Protein AF-A0A5C8AC37-F1 (afdb_monomer)

Sequence (266 aa):
GSRNMQQDGVPQKSSFGNKFSNFWFKIETGITLPDTQTGFRIYPLKPISKMHLFTKKFELEIEVIVRLAWRRVKFVPVSIQVKYDPNERVSHFRPGRDFFRISVLNSVLVFFALIYYYPKKFFSFQTLAHIKQEAVKPNETNLKKALSIGFGFFMGIFPIWGFQLLIGIPLAMLFRLNKVLFITAANISIPPMIPLIIYSSLLTGQLFVSGEVHYSSVLDFSSKEVQSNIYQYFVGAILLSVFAFFAGFIVTYGLLSIFRKNPVKE

Secondary structure (DSSP, 8-state):
-EE-TTSTT--HHHHHHHHHHHHHHHHHHS---S-SS-------HHHHHT------SHHHHHHHHHHHHHTTPPP---EE-----SSS------TTHHHHHHHHHHHHHHHHIIIIIHHHHHTSHHHHHHHHHHHH-TTS-HHHHHHHHHHHHHHHHSS-TTTHHHHHHHHHHHTT--HHHHHHHHTT--TTTHHHHHHHHHHHHHTTS-S---GGGGTS--TTHHHHHHHHHHHHHHHHHHHHHHHHHHHHHHHHHHH-SSPPP-

Foldseek 3Di:
DAEDCVDPPRDPVNSVVQVVLQVLLCLLQVDGDRGLQDPPDDDDPVQVVVDDDDDDPSLSSSRVVSSCSLVVNDDDDDYDYDDDDPVPDDDPDDPPPVVVVNVVSSVVSNVCSVPPSVVCVCPDPVVVVVLVCLLQPQAAALQLLLLLLLLLLLLLLQPPPPCSCVVSQVVCVVVVGDNSNSPVNVVCCDPVCVVVSQVQLLVQLCVPQPDDPPVVCVVPPDPPVVVSSVVSSNSSSNVVSNVSSVVSSVVSSVCCVPPHPNHDDD

Structure (mmCIF, N/CA/C/O backbone):
data_AF-A0A5C8AC37-F1
#
_entry.id   AF-A0A5C8AC37-F1
#
loop_
_atom_site.group_PDB
_atom_site.id
_atom_site.type_symbol
_atom_site.label_atom_id
_atom_site.label_alt_id
_atom_site.label_comp_id
_atom_site.label_asym_id
_atom_site.label_entity_id
_atom_site.label_seq_id
_atom_site.pdbx_PDB_ins_code
_atom_site.Cartn_x
_atom_site.Cartn_y
_atom_site.Cartn_z
_atom_site.occupancy
_atom_site.B_iso_or_equiv
_atom_site.auth_seq_id
_atom_site.auth_comp_id
_atom_site.auth_asym_id
_atom_site.auth_atom_id
_atom_site.pdbx_PDB_model_num
ATOM 1 N N . GLY A 1 1 ? -22.784 2.802 19.014 1.00 85.62 1 GLY A N 1
ATOM 2 C CA . GLY A 1 1 ? -23.012 4.166 19.507 1.00 85.62 1 GLY A CA 1
ATOM 3 C C . GLY A 1 1 ? -21.858 5.038 19.077 1.00 85.62 1 GLY A C 1
ATOM 4 O O . GLY A 1 1 ? -20.789 4.505 18.835 1.00 85.62 1 GLY A O 1
ATOM 5 N N . SER A 1 2 ? -22.065 6.338 18.949 1.00 88.25 2 SER A N 1
ATOM 6 C CA . SER A 1 2 ? -21.032 7.335 18.687 1.00 88.25 2 SER A CA 1
ATOM 7 C C . SER A 1 2 ? -21.352 8.551 19.532 1.00 88.25 2 SER A C 1
ATOM 9 O O . SER A 1 2 ? -22.408 9.157 19.350 1.00 88.25 2 SER A O 1
ATOM 11 N N . ARG A 1 3 ? -20.488 8.873 20.490 1.00 87.00 3 ARG A N 1
ATOM 12 C CA . ARG A 1 3 ? -20.718 9.990 21.407 1.00 87.00 3 ARG A CA 1
ATOM 13 C C . ARG A 1 3 ? -20.275 11.291 20.757 1.00 87.00 3 ARG A C 1
ATOM 15 O O . ARG A 1 3 ? -19.294 11.310 20.013 1.00 87.00 3 ARG A O 1
ATOM 22 N N . ASN A 1 4 ? -20.963 12.384 21.073 1.00 82.44 4 ASN A N 1
ATOM 23 C CA . ASN A 1 4 ? -20.496 13.705 20.679 1.00 82.44 4 ASN A CA 1
ATOM 24 C C . ASN A 1 4 ? -19.397 14.189 21.640 1.00 82.44 4 ASN A C 1
ATOM 26 O O . ASN A 1 4 ? -19.678 14.683 22.726 1.00 82.44 4 ASN A O 1
ATOM 30 N N . MET A 1 5 ? -18.137 14.047 21.228 1.00 75.00 5 MET A N 1
ATOM 31 C CA . MET A 1 5 ? -16.966 14.464 22.016 1.00 75.00 5 MET A CA 1
ATOM 32 C C . MET A 1 5 ? -16.684 15.973 21.976 1.00 75.00 5 MET A C 1
ATOM 34 O O . MET A 1 5 ? -15.737 16.420 22.618 1.00 75.00 5 MET A O 1
ATOM 38 N N . GLN A 1 6 ? -17.455 16.740 21.198 1.00 69.44 6 GLN A N 1
ATOM 39 C CA . GLN A 1 6 ? -17.313 18.194 21.048 1.00 69.44 6 GLN A CA 1
ATOM 40 C C . GLN A 1 6 ? -18.272 18.980 21.956 1.00 69.44 6 GLN A C 1
ATOM 42 O O . GLN A 1 6 ? -18.285 20.202 21.911 1.00 69.44 6 GLN A O 1
ATOM 47 N N . GLN A 1 7 ? -19.087 18.288 22.756 1.00 68.12 7 GLN A N 1
ATOM 48 C CA . GLN A 1 7 ? -20.026 18.902 23.689 1.00 68.12 7 GLN A CA 1
ATOM 49 C C . GLN A 1 7 ? -19.308 19.528 24.899 1.00 68.12 7 GLN A C 1
ATOM 51 O O . GLN A 1 7 ? -18.343 18.960 25.424 1.00 68.12 7 GLN A O 1
ATOM 56 N N . ASP A 1 8 ? -19.836 20.654 25.385 1.00 58.53 8 ASP A N 1
ATOM 57 C CA . ASP A 1 8 ? -19.393 21.292 26.626 1.00 58.53 8 ASP A CA 1
ATOM 58 C C . ASP A 1 8 ? -19.535 20.344 27.828 1.00 58.53 8 ASP A C 1
ATOM 60 O O . ASP A 1 8 ? -20.567 19.704 28.033 1.00 58.53 8 ASP A O 1
ATOM 64 N N . GLY A 1 9 ? -18.466 20.227 28.620 1.00 62.81 9 GLY A N 1
ATOM 65 C CA . GLY A 1 9 ? -18.393 19.333 29.784 1.00 62.81 9 GLY A CA 1
ATOM 66 C C . GLY A 1 9 ? -17.639 18.015 29.555 1.00 62.81 9 GLY A C 1
ATOM 67 O O . GLY A 1 9 ? -17.401 17.281 30.516 1.00 62.81 9 GLY A O 1
ATOM 68 N N . VAL A 1 10 ? -17.191 17.708 28.327 1.00 64.00 10 VAL A N 1
ATOM 69 C CA . VAL A 1 10 ? -16.324 16.540 28.081 1.00 64.00 10 VAL A CA 1
ATOM 70 C C . VAL A 1 10 ? -14.908 16.799 28.631 1.00 64.00 10 VAL A C 1
ATOM 72 O O . VAL A 1 10 ? -14.238 17.743 28.211 1.00 64.00 10 VAL A O 1
ATOM 75 N N . PRO A 1 11 ? -14.369 15.935 29.514 1.00 69.19 11 PRO A N 1
ATOM 76 C CA . PRO A 1 11 ? -13.005 16.086 30.013 1.00 69.19 11 PRO A CA 1
ATOM 77 C C . PRO A 1 11 ? -11.973 15.964 28.884 1.00 69.19 11 PRO A C 1
ATOM 79 O O . PRO A 1 11 ? -11.977 14.976 28.142 1.00 69.19 11 PRO A O 1
ATOM 82 N N . GLN A 1 12 ? -11.006 16.887 28.820 1.00 69.81 12 GLN A N 1
ATOM 83 C CA . GLN A 1 12 ? -9.965 16.902 27.777 1.00 69.81 12 GLN A CA 1
ATOM 84 C C . GLN A 1 12 ? -9.198 15.571 27.661 1.00 69.81 12 GLN A C 1
ATOM 86 O O . GLN A 1 12 ? -8.961 15.083 26.556 1.00 69.81 12 GLN A O 1
ATOM 91 N N . LYS A 1 13 ? -8.892 14.914 28.792 1.00 68.94 13 LYS A N 1
ATOM 92 C CA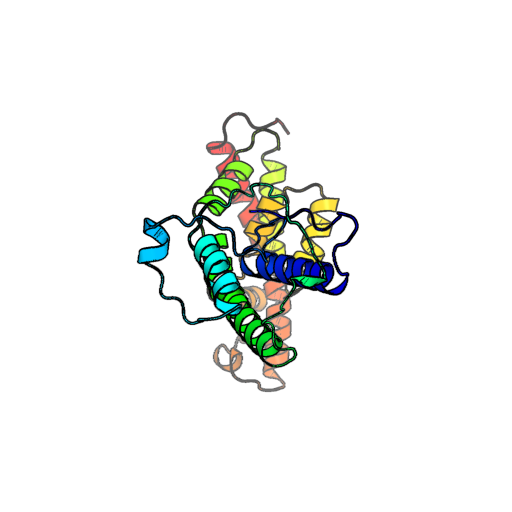 . LYS A 1 13 ? -8.248 13.584 28.815 1.00 68.94 13 LYS A CA 1
ATOM 93 C C . LYS A 1 13 ? -9.088 12.501 28.121 1.00 68.94 13 LYS A C 1
ATOM 95 O O . LYS A 1 13 ? -8.532 11.610 27.485 1.00 68.94 13 LYS A O 1
ATOM 100 N N . SER A 1 14 ? -10.418 12.583 28.214 1.00 71.94 14 SER A N 1
ATOM 101 C CA . SER A 1 14 ? -11.334 11.647 27.549 1.00 71.94 14 SER A CA 1
ATOM 102 C C . SER A 1 14 ? -11.371 11.883 26.040 1.00 71.94 14 SER A C 1
ATOM 104 O O . SER A 1 14 ? -11.345 10.925 25.273 1.00 71.94 14 SER A O 1
ATOM 106 N N . SER A 1 15 ? -11.384 13.150 25.615 1.00 78.25 15 SER A N 1
ATOM 107 C CA . SER A 1 15 ? -11.320 13.517 24.194 1.00 78.25 15 SER A CA 1
ATOM 108 C C . SER A 1 15 ? -9.998 13.068 23.558 1.00 78.25 15 SER A C 1
ATOM 110 O O . SER A 1 15 ? -9.990 12.488 22.473 1.00 78.25 15 SER A O 1
ATOM 112 N N . PHE A 1 16 ? -8.874 13.238 24.266 1.00 81.75 16 PHE A N 1
ATOM 113 C CA . PHE A 1 16 ? -7.573 12.744 23.812 1.00 81.75 16 PHE A CA 1
ATOM 114 C C . PHE A 1 16 ? -7.540 11.215 23.680 1.00 81.75 16 PHE A C 1
ATOM 116 O O . PHE A 1 16 ? -7.162 10.701 22.628 1.00 81.75 16 PHE A O 1
ATOM 123 N N . GLY A 1 17 ? -7.983 10.482 24.709 1.00 82.56 17 GLY A N 1
ATOM 124 C CA . GLY A 1 17 ? -8.040 9.016 24.674 1.00 82.56 17 GLY A CA 1
ATOM 125 C C . GLY A 1 17 ? -8.911 8.482 23.532 1.00 82.56 17 GLY A C 1
ATOM 126 O O . GLY A 1 17 ? -8.547 7.501 22.882 1.00 82.56 17 GLY A O 1
ATOM 127 N N . ASN A 1 18 ? -10.012 9.172 23.231 1.00 86.62 18 ASN A N 1
ATOM 128 C CA . ASN A 1 18 ? -10.869 8.848 22.099 1.00 86.62 18 ASN A CA 1
ATOM 129 C C . ASN A 1 18 ? -10.152 9.021 20.754 1.00 86.62 18 ASN A C 1
ATOM 131 O O . ASN A 1 18 ? -10.108 8.087 19.956 1.00 86.62 18 ASN A O 1
ATOM 135 N N . LYS A 1 19 ? -9.524 10.183 20.528 1.00 86.94 19 LYS A N 1
ATOM 136 C CA . LYS A 1 19 ? -8.745 10.452 19.309 1.00 86.94 19 LYS A CA 1
ATOM 137 C C . LYS A 1 19 ? -7.605 9.451 19.135 1.00 86.94 19 LYS A C 1
ATOM 139 O O . LYS A 1 19 ? -7.397 8.958 18.030 1.00 86.94 19 LYS A O 1
ATOM 144 N N . PHE A 1 20 ? -6.911 9.119 20.222 1.00 88.25 20 PHE A N 1
ATOM 145 C CA . PHE A 1 20 ? -5.842 8.125 20.224 1.00 88.25 20 PHE A CA 1
ATOM 146 C C . PHE A 1 20 ? -6.362 6.740 19.816 1.00 88.25 20 PHE A C 1
ATOM 148 O O . PHE A 1 20 ? -5.775 6.093 18.954 1.00 88.25 20 PHE A O 1
ATOM 155 N N . SER A 1 21 ? -7.499 6.302 20.363 1.00 89.75 21 SER A N 1
ATOM 156 C CA . SER A 1 21 ? -8.118 5.029 19.976 1.00 89.75 21 SER A CA 1
ATOM 157 C C . SER A 1 21 ? -8.588 5.025 18.514 1.00 89.75 21 SER A C 1
ATOM 159 O O . SER A 1 21 ? -8.306 4.067 17.794 1.00 89.75 21 SER A O 1
ATOM 161 N N . ASN A 1 22 ? -9.223 6.107 18.047 1.00 93.12 22 ASN A N 1
ATOM 162 C CA . ASN A 1 22 ? -9.652 6.250 16.652 1.00 93.12 22 ASN A CA 1
ATOM 163 C C . ASN A 1 22 ? -8.455 6.176 15.684 1.00 93.12 22 ASN A C 1
ATOM 165 O O . ASN A 1 22 ? -8.555 5.581 14.610 1.00 93.12 22 ASN A O 1
ATOM 169 N N . PHE A 1 23 ? -7.322 6.775 16.064 1.00 93.69 23 PHE A N 1
ATOM 170 C CA . PHE A 1 23 ? -6.085 6.752 15.286 1.00 93.69 23 PHE A CA 1
ATOM 171 C C . PHE A 1 23 ? -5.540 5.329 15.113 1.00 93.69 23 PHE A C 1
ATOM 173 O O . PHE A 1 23 ? -5.341 4.899 13.976 1.00 93.69 23 PHE A O 1
ATOM 180 N N . TRP A 1 24 ? -5.364 4.575 16.204 1.00 94.62 24 TRP A N 1
ATOM 181 C CA . TRP A 1 24 ? -4.861 3.196 16.129 1.00 94.62 24 TRP A CA 1
ATOM 182 C C . TRP A 1 24 ? -5.801 2.281 15.355 1.00 94.62 24 TRP A C 1
ATOM 184 O O . TRP A 1 24 ? -5.358 1.584 14.446 1.00 94.62 24 TRP A O 1
ATOM 194 N N . PHE A 1 25 ? -7.109 2.384 15.598 1.00 95.56 25 PHE A N 1
ATOM 195 C CA . PHE A 1 25 ? -8.098 1.623 14.840 1.00 95.56 25 PHE A CA 1
ATOM 196 C C . PHE A 1 25 ? -8.007 1.896 13.331 1.00 95.56 25 PHE A C 1
ATOM 198 O O . PHE A 1 25 ? -8.095 0.974 12.512 1.00 95.56 25 PHE A O 1
ATOM 205 N N . LYS A 1 26 ? -7.794 3.160 12.939 1.00 95.19 26 LYS A N 1
ATOM 206 C CA . LYS A 1 26 ? -7.597 3.536 11.536 1.00 95.19 26 LYS A CA 1
ATOM 207 C C . LYS A 1 26 ? -6.315 2.931 10.966 1.00 95.19 26 LYS A C 1
ATOM 209 O O . LYS A 1 26 ? -6.347 2.458 9.835 1.00 95.19 26 LYS A O 1
ATOM 214 N N . ILE A 1 27 ? -5.217 2.904 11.719 1.00 94.38 27 ILE A N 1
ATOM 215 C CA . ILE A 1 27 ? -3.967 2.257 11.287 1.00 94.38 27 ILE A CA 1
ATOM 216 C C . ILE A 1 27 ? -4.152 0.747 11.124 1.00 94.38 27 ILE A C 1
ATOM 218 O O . ILE A 1 27 ? -3.699 0.176 10.137 1.00 94.38 27 ILE A O 1
ATOM 222 N N . GLU A 1 28 ? -4.840 0.090 12.049 1.00 95.75 28 GLU A N 1
ATOM 223 C CA . GLU A 1 28 ? -4.982 -1.370 12.066 1.00 95.75 28 GLU A CA 1
ATOM 224 C C . GLU A 1 28 ? -5.961 -1.888 11.005 1.00 95.75 28 GLU A C 1
ATOM 226 O O . GLU A 1 28 ? -5.865 -3.036 10.567 1.00 95.75 28 GLU A O 1
ATOM 231 N N . THR A 1 29 ? -6.928 -1.066 10.587 1.00 94.38 29 THR A N 1
ATOM 232 C CA . THR A 1 29 ? -8.040 -1.512 9.729 1.00 94.38 29 THR A CA 1
ATOM 233 C C . THR A 1 29 ? -8.179 -0.730 8.419 1.00 94.38 29 THR A C 1
ATOM 235 O O . THR A 1 29 ? -8.752 -1.239 7.444 1.00 94.38 29 THR A O 1
ATOM 238 N N . GLY A 1 30 ? -7.670 0.501 8.370 1.00 92.19 30 GLY A N 1
ATOM 239 C CA . GLY A 1 30 ? -7.919 1.477 7.310 1.00 92.19 30 GLY A CA 1
ATOM 240 C C . GLY A 1 30 ? -9.328 2.086 7.331 1.00 92.19 30 GLY A C 1
ATOM 241 O O . GLY A 1 30 ? -9.690 2.788 6.389 1.00 92.19 30 GLY A O 1
ATOM 242 N N . ILE A 1 31 ? -10.147 1.803 8.350 1.00 93.25 31 ILE A N 1
ATOM 243 C CA . ILE A 1 31 ? -11.522 2.302 8.478 1.00 93.25 31 ILE A CA 1
ATOM 244 C C . ILE A 1 31 ? -11.527 3.510 9.414 1.00 93.25 31 ILE A C 1
ATOM 246 O O . ILE A 1 31 ? -10.908 3.494 10.473 1.00 93.25 31 ILE A O 1
ATOM 250 N N . THR A 1 32 ? -12.248 4.564 9.031 1.00 93.81 32 THR A N 1
ATOM 251 C CA . THR A 1 32 ? -12.449 5.733 9.896 1.00 93.81 32 THR A CA 1
ATOM 252 C C . THR A 1 32 ? -13.784 5.598 10.619 1.00 93.81 32 THR A C 1
ATOM 254 O O . THR A 1 32 ? -14.818 5.431 9.973 1.00 93.81 32 THR A O 1
ATOM 257 N N . LEU A 1 33 ? -13.758 5.674 11.950 1.00 91.56 33 LEU A N 1
ATOM 258 C CA . LEU A 1 33 ? -14.947 5.724 12.796 1.00 91.56 33 LEU A CA 1
ATOM 259 C C . LEU A 1 33 ? -14.918 6.984 13.670 1.00 91.56 33 LEU A C 1
ATOM 261 O O . LEU A 1 33 ? -13.834 7.405 14.076 1.00 91.56 33 LEU A O 1
ATOM 265 N N . PRO A 1 34 ? -16.087 7.582 13.958 1.00 89.69 34 PRO A N 1
ATOM 266 C CA . PRO A 1 34 ? -16.171 8.801 14.761 1.00 89.69 34 PRO A CA 1
ATOM 267 C C . PRO A 1 34 ? -15.837 8.576 16.244 1.00 89.69 34 PRO A C 1
ATOM 269 O O . PRO A 1 34 ? -15.238 9.443 16.872 1.00 89.69 34 PRO A O 1
ATOM 272 N N . ASP A 1 35 ? -16.186 7.416 16.804 1.00 90.38 35 ASP A N 1
ATOM 273 C CA . ASP A 1 35 ? -15.919 7.065 18.201 1.00 90.38 35 ASP A CA 1
ATOM 274 C C . ASP A 1 35 ? -15.725 5.552 18.329 1.00 90.38 35 ASP A C 1
ATOM 276 O O . ASP A 1 35 ? -16.674 4.771 18.224 1.00 90.38 35 ASP A O 1
ATOM 280 N N . THR A 1 36 ? -14.485 5.129 18.559 1.00 91.19 36 THR A N 1
ATOM 281 C CA . THR A 1 36 ? -14.143 3.730 18.829 1.00 91.19 36 THR A CA 1
ATOM 282 C C . THR A 1 36 ? -14.168 3.401 20.313 1.00 91.19 36 THR A C 1
ATOM 284 O O . THR A 1 36 ? -14.128 2.230 20.660 1.00 91.19 36 THR A O 1
ATOM 287 N N . GLN A 1 37 ? -14.269 4.374 21.218 1.00 87.69 37 GLN A N 1
ATOM 288 C CA . GLN A 1 37 ? -14.080 4.161 22.657 1.00 87.69 37 GLN A CA 1
ATOM 289 C C . GLN A 1 37 ? -15.409 4.064 23.424 1.00 87.69 37 GLN A C 1
ATOM 291 O O . GLN A 1 37 ? -15.532 4.537 24.554 1.00 87.69 37 GLN A O 1
ATOM 296 N N . THR A 1 38 ? -16.436 3.512 22.787 1.00 86.31 38 THR A N 1
ATOM 297 C CA . THR A 1 38 ? -17.770 3.329 23.365 1.00 86.31 38 THR A CA 1
ATOM 298 C C . THR A 1 38 ? -18.133 1.854 23.421 1.00 86.31 38 THR A C 1
ATOM 300 O O . THR A 1 38 ? -18.137 1.181 22.390 1.00 86.31 38 THR A O 1
ATOM 303 N N . GLY A 1 39 ? -18.492 1.370 24.611 1.00 84.62 39 GLY A N 1
ATOM 304 C CA . GLY A 1 39 ? -18.987 0.008 24.816 1.00 84.62 39 GLY A CA 1
ATOM 305 C C . GLY A 1 39 ? -20.411 -0.215 24.291 1.00 84.62 39 GLY A C 1
ATOM 306 O O . GLY A 1 39 ? -20.849 -1.356 24.175 1.00 84.62 39 GLY A O 1
ATOM 307 N N . PHE A 1 40 ? -21.137 0.849 23.923 1.00 90.00 40 PHE A N 1
ATOM 308 C CA . PHE A 1 40 ? -22.525 0.757 23.467 1.00 90.00 40 PHE A CA 1
ATOM 309 C C . PHE A 1 40 ? -22.600 0.276 22.012 1.00 90.00 40 PHE A C 1
ATOM 311 O O . PHE A 1 40 ? -22.693 1.070 21.066 1.00 90.00 40 PHE A O 1
ATOM 318 N N . ARG A 1 41 ? -22.482 -1.040 21.817 1.00 92.38 41 ARG A N 1
ATOM 319 C CA . ARG A 1 41 ? -22.341 -1.685 20.508 1.00 92.38 41 ARG A CA 1
ATOM 320 C C . ARG A 1 41 ? -23.247 -2.906 20.400 1.00 92.38 41 ARG A C 1
ATOM 322 O O . ARG A 1 41 ? -23.379 -3.679 21.340 1.00 92.38 41 ARG A O 1
ATOM 329 N N . ILE A 1 42 ? -23.809 -3.091 19.213 1.00 93.25 42 ILE A N 1
ATOM 330 C CA . ILE A 1 42 ? -24.525 -4.305 18.824 1.00 93.25 42 ILE A CA 1
ATOM 331 C C . ILE A 1 42 ? -23.611 -5.067 17.879 1.00 93.25 42 ILE A C 1
ATOM 333 O O . ILE A 1 42 ? -23.084 -4.488 16.925 1.00 93.25 42 ILE A O 1
ATOM 337 N N . TYR A 1 43 ? -23.419 -6.356 18.143 1.00 93.12 43 TYR A N 1
ATOM 338 C CA . TYR A 1 43 ? -22.525 -7.180 17.350 1.00 93.12 43 TYR A CA 1
ATOM 339 C C . TYR A 1 43 ? -23.269 -8.268 16.573 1.00 93.12 43 TYR A C 1
ATOM 341 O O . TYR A 1 43 ? -24.132 -8.946 17.130 1.00 93.12 43 TYR A O 1
ATOM 349 N N . PRO A 1 44 ? -22.902 -8.508 15.304 1.00 93.62 44 PRO A N 1
ATOM 350 C CA . PRO A 1 44 ? -23.440 -9.633 14.554 1.00 93.62 44 PRO A CA 1
ATOM 351 C C . PRO A 1 44 ? -22.910 -10.969 15.105 1.00 93.62 44 PRO A C 1
ATOM 353 O O . PRO A 1 44 ? -21.699 -11.186 15.191 1.00 93.62 44 PRO A O 1
ATOM 356 N N . LEU A 1 45 ? -23.817 -11.900 15.417 1.00 93.81 45 LEU A N 1
ATOM 357 C CA . LEU A 1 45 ? -23.486 -13.182 16.060 1.00 93.81 45 LEU A CA 1
ATOM 358 C C . LEU A 1 45 ? -22.651 -14.117 15.172 1.00 93.81 45 LEU A C 1
ATOM 360 O O . LEU A 1 45 ? -21.704 -14.754 15.633 1.00 93.81 45 LEU A O 1
ATOM 364 N N . LYS A 1 46 ? -22.965 -14.194 13.874 1.00 93.56 46 LYS A N 1
ATOM 365 C CA . LYS A 1 46 ? -22.299 -15.107 12.926 1.00 93.56 46 LYS A CA 1
ATOM 366 C C . LYS A 1 46 ? -20.780 -14.881 12.800 1.00 93.56 46 LYS A C 1
ATOM 368 O O . LYS A 1 46 ? -20.041 -15.862 12.845 1.00 93.56 46 LYS A O 1
ATOM 373 N N . PRO A 1 47 ? -20.265 -13.650 12.614 1.00 92.44 47 PRO A N 1
ATOM 374 C CA . PRO A 1 47 ? -18.822 -13.427 12.577 1.00 92.44 47 PRO A CA 1
ATOM 375 C C . PRO A 1 47 ? -18.171 -13.516 13.961 1.00 92.44 47 PRO A C 1
ATOM 377 O O . PRO A 1 47 ? -17.051 -14.021 14.016 1.00 92.44 47 PRO A O 1
ATOM 380 N N . ILE A 1 48 ? -18.850 -13.091 15.040 1.00 92.44 48 ILE A N 1
ATOM 381 C CA . ILE A 1 48 ? -18.317 -13.149 16.413 1.00 92.44 48 ILE A CA 1
ATOM 382 C C . ILE A 1 48 ? -18.145 -14.582 16.907 1.00 92.44 48 ILE A C 1
ATOM 384 O O . ILE A 1 48 ? -17.084 -14.911 17.419 1.00 92.44 48 ILE A O 1
ATOM 388 N N . SER A 1 49 ? -19.138 -15.450 16.711 1.00 92.69 49 SER A N 1
ATOM 389 C CA . SER A 1 49 ? -19.086 -16.854 17.164 1.00 92.69 49 SER A CA 1
ATOM 390 C C . SER A 1 49 ? -17.902 -17.635 16.590 1.00 92.69 49 SER A C 1
ATOM 392 O O . SER A 1 49 ? -17.441 -18.604 17.177 1.00 92.69 49 SER A O 1
ATOM 394 N N . LYS A 1 50 ? -17.375 -17.196 15.444 1.00 91.94 50 LYS A N 1
ATOM 395 C CA . LYS A 1 50 ? -16.218 -17.802 14.780 1.00 91.94 50 LYS A CA 1
ATOM 396 C C . LYS A 1 50 ? -14.887 -17.147 15.171 1.00 91.94 50 LYS A C 1
ATOM 398 O O . LYS A 1 50 ? -13.884 -17.409 14.505 1.00 91.94 50 LYS A O 1
ATOM 403 N N . MET A 1 51 ? -14.869 -16.190 16.098 1.00 91.50 51 MET A N 1
ATOM 404 C CA . MET A 1 51 ? -13.673 -15.446 16.506 1.00 91.50 51 MET A CA 1
ATOM 405 C C . MET A 1 51 ? -13.152 -15.954 17.842 1.00 91.50 51 MET A C 1
ATOM 407 O O . MET A 1 51 ? -13.897 -16.044 18.807 1.00 91.50 51 MET A O 1
ATOM 411 N N . HIS A 1 52 ? -11.842 -16.180 17.901 1.00 90.88 52 HIS A N 1
ATOM 412 C CA . HIS A 1 52 ? -11.124 -16.297 19.162 1.00 90.88 52 HIS A CA 1
ATOM 413 C C . HIS A 1 52 ? -10.550 -14.924 19.508 1.00 90.88 52 HIS A C 1
ATOM 415 O O . HIS A 1 52 ? -9.840 -14.323 18.689 1.00 90.88 52 HIS A O 1
ATOM 421 N N . LEU A 1 53 ? -10.934 -14.429 20.682 1.00 92.25 53 LEU A N 1
ATOM 422 C CA . LEU A 1 53 ? -10.489 -13.173 21.276 1.00 92.25 53 LEU A CA 1
ATOM 423 C C . LEU A 1 53 ? -9.533 -13.515 22.415 1.00 92.25 53 LEU A C 1
ATOM 425 O O . LEU A 1 53 ? -9.801 -14.435 23.187 1.00 92.25 53 LEU A O 1
ATOM 429 N N . PHE A 1 54 ? -8.414 -12.811 22.494 1.00 90.56 54 PHE A N 1
ATOM 430 C CA . PHE A 1 54 ? -7.347 -13.112 23.448 1.00 90.56 54 PHE A CA 1
ATOM 431 C C . PHE A 1 54 ? -7.437 -12.266 24.718 1.00 90.56 54 PHE A C 1
ATOM 433 O O . PHE A 1 54 ? -6.980 -12.675 25.786 1.00 90.56 54 PHE A O 1
ATOM 440 N N . THR A 1 55 ? -8.032 -11.086 24.608 1.00 92.19 55 THR A N 1
ATOM 441 C CA . THR A 1 55 ? -8.064 -10.078 25.665 1.00 92.19 55 THR A CA 1
ATOM 442 C C . THR A 1 55 ? -9.387 -10.095 26.433 1.00 92.19 55 THR A C 1
ATOM 444 O O . THR A 1 55 ? -10.360 -10.711 26.004 1.00 92.19 55 THR A O 1
ATOM 447 N N . LYS A 1 56 ? -9.432 -9.487 27.630 1.00 88.50 56 LYS A N 1
ATOM 448 C CA . LYS A 1 56 ? -10.609 -9.601 28.532 1.00 88.50 56 LYS A CA 1
ATOM 449 C C . LYS A 1 56 ? -11.127 -8.282 29.112 1.00 88.50 56 LYS A C 1
ATOM 451 O O . LYS A 1 56 ? -12.183 -8.276 29.734 1.00 88.50 56 LYS A O 1
ATOM 456 N N . LYS A 1 57 ? -10.375 -7.184 28.988 1.00 88.62 57 LYS A N 1
ATOM 457 C CA . LYS A 1 57 ? -10.680 -5.885 29.631 1.00 88.62 57 LYS A CA 1
ATOM 458 C C . LYS A 1 57 ? -10.882 -4.785 28.585 1.00 88.62 57 LYS A C 1
ATOM 460 O O . LYS A 1 57 ? -11.456 -5.058 27.546 1.00 88.62 57 LYS A O 1
ATOM 465 N N . PHE A 1 58 ? -10.391 -3.565 28.812 1.00 87.88 58 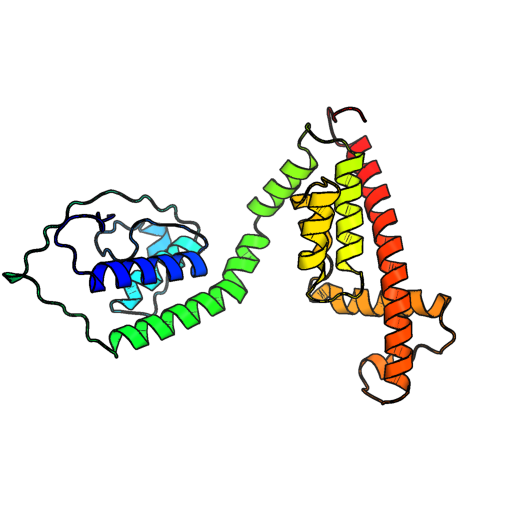PHE A N 1
ATOM 466 C CA . PHE A 1 58 ? -10.469 -2.460 27.839 1.00 87.88 58 PHE A CA 1
ATOM 467 C C . PHE A 1 58 ? -9.920 -2.830 26.451 1.00 87.88 58 PHE A C 1
ATOM 469 O O . PHE A 1 58 ? -10.465 -2.454 25.422 1.00 87.88 58 PHE A O 1
ATOM 476 N N . GLU A 1 59 ? -8.863 -3.630 26.443 1.00 92.31 59 GLU A N 1
ATOM 477 C CA . GLU A 1 59 ? -8.262 -4.286 25.281 1.00 92.31 59 GLU A CA 1
ATOM 478 C C . GLU A 1 59 ? -9.262 -5.126 24.455 1.00 92.31 59 GLU A C 1
ATOM 480 O O . GLU A 1 59 ? -9.208 -5.086 23.229 1.00 92.31 59 GLU A O 1
ATOM 485 N N . LEU A 1 60 ? -10.245 -5.784 25.083 1.00 92.81 60 LEU A N 1
ATOM 486 C CA . LEU A 1 60 ? -11.277 -6.566 24.385 1.00 92.81 60 LEU A CA 1
ATOM 487 C C . LEU A 1 60 ? -12.147 -5.685 23.490 1.00 92.81 60 LEU A C 1
ATOM 489 O O . LEU A 1 60 ? -12.491 -6.077 22.373 1.00 92.81 60 LEU A O 1
ATOM 493 N N . GLU A 1 61 ? -12.482 -4.480 23.958 1.00 91.94 61 GLU A N 1
ATOM 494 C CA . GLU A 1 61 ? -13.263 -3.530 23.167 1.00 91.94 61 GLU A CA 1
ATOM 495 C C . GLU A 1 61 ? -12.524 -3.094 21.899 1.00 91.94 61 GLU A C 1
ATOM 497 O O . GLU A 1 61 ? -13.175 -2.784 20.900 1.00 91.94 61 GLU A O 1
ATOM 502 N N . ILE A 1 62 ? -11.191 -3.083 21.920 1.00 94.00 62 ILE A N 1
ATOM 503 C CA . ILE A 1 62 ? -10.350 -2.768 20.762 1.00 94.00 62 ILE A CA 1
ATOM 504 C C . ILE A 1 62 ? -10.239 -4.004 19.865 1.00 94.00 62 ILE A C 1
ATOM 506 O O . ILE A 1 62 ? -10.557 -3.949 18.676 1.00 94.00 62 ILE A O 1
ATOM 510 N N . GLU A 1 63 ? -9.874 -5.149 20.445 1.00 95.44 63 GLU A N 1
ATOM 511 C CA . GLU A 1 63 ? -9.638 -6.387 19.708 1.00 95.44 63 GLU A CA 1
ATOM 512 C C . GLU A 1 63 ? -10.865 -6.818 18.889 1.00 95.44 63 GLU A C 1
ATOM 514 O O . GLU A 1 63 ? -10.738 -7.190 17.718 1.00 95.44 63 GLU A O 1
ATOM 519 N N . VAL A 1 64 ? -12.064 -6.733 19.476 1.00 95.50 64 VAL A N 1
ATOM 520 C CA . VAL A 1 64 ? -13.315 -7.120 18.810 1.00 95.50 64 VAL A CA 1
ATOM 521 C C . VAL A 1 64 ? -13.546 -6.330 17.527 1.00 95.50 64 VAL A C 1
ATOM 523 O O . VAL A 1 64 ? -13.828 -6.929 16.486 1.00 95.50 64 VAL A O 1
ATOM 526 N N . ILE A 1 65 ? -13.436 -5.000 17.569 1.00 95.06 65 ILE A N 1
ATOM 527 C CA . ILE A 1 65 ? -13.753 -4.167 16.401 1.00 95.06 65 ILE A CA 1
ATOM 528 C C . ILE A 1 65 ? -12.688 -4.312 15.320 1.00 95.06 65 ILE A C 1
ATOM 530 O O . ILE A 1 65 ? -13.026 -4.377 14.140 1.00 95.06 65 ILE A O 1
ATOM 534 N N . VAL A 1 66 ? -11.418 -4.453 15.700 1.00 95.94 66 VAL A N 1
ATOM 535 C CA . VAL A 1 66 ? -10.324 -4.646 14.743 1.00 95.94 66 VAL A CA 1
ATOM 536 C C . VAL A 1 66 ? -10.485 -5.982 14.023 1.00 95.94 66 VAL A C 1
ATOM 538 O O . VAL A 1 66 ? -10.490 -6.036 12.792 1.00 95.94 66 VAL A O 1
ATOM 541 N N . ARG A 1 67 ? -10.737 -7.069 14.760 1.00 95.06 67 ARG A N 1
ATOM 542 C CA . ARG A 1 67 ? -10.946 -8.394 14.156 1.00 95.06 67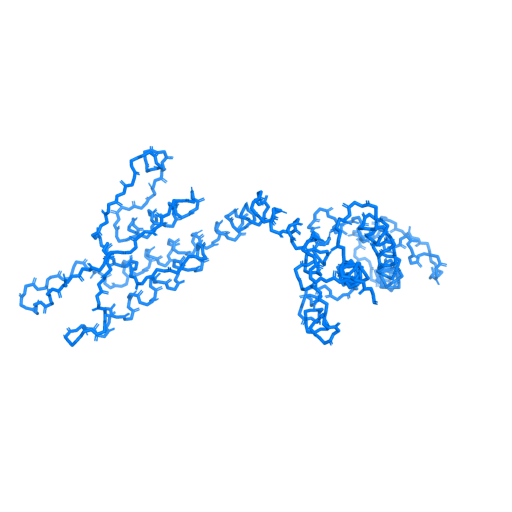 ARG A CA 1
ATOM 543 C C . ARG A 1 67 ? -12.226 -8.479 13.321 1.00 95.06 67 ARG A C 1
ATOM 545 O O . ARG A 1 67 ? -12.227 -9.151 12.287 1.00 95.06 67 ARG A O 1
ATOM 552 N N . LEU A 1 68 ? -13.304 -7.798 13.717 1.00 95.25 68 LEU A N 1
ATOM 553 C CA . LEU A 1 68 ? -14.517 -7.692 12.895 1.00 95.25 68 LEU A CA 1
ATOM 554 C C . LEU A 1 68 ? -14.249 -6.926 11.592 1.00 95.25 68 LEU A C 1
ATOM 556 O O . LEU A 1 68 ? -14.697 -7.360 10.526 1.00 95.25 68 LEU A O 1
ATOM 560 N N . ALA A 1 69 ? -13.461 -5.850 11.645 1.00 94.31 69 ALA A N 1
ATOM 561 C CA . ALA A 1 69 ? -13.023 -5.127 10.455 1.00 94.31 69 ALA A CA 1
ATOM 562 C C . ALA A 1 69 ? -12.180 -6.012 9.526 1.00 94.31 69 ALA A C 1
ATOM 564 O O . ALA A 1 69 ? -12.423 -6.043 8.318 1.00 94.31 69 ALA A O 1
ATOM 565 N N . TRP A 1 70 ? -11.268 -6.822 10.071 1.00 93.81 70 TRP A N 1
ATOM 566 C CA . TRP A 1 70 ? -10.471 -7.771 9.280 1.00 93.81 70 TRP A CA 1
ATOM 567 C C . TRP A 1 70 ? -11.310 -8.867 8.610 1.00 93.81 70 TRP A C 1
ATOM 569 O O . TRP A 1 70 ? -10.908 -9.433 7.591 1.00 93.81 70 TRP A O 1
ATOM 579 N N . ARG A 1 71 ? -12.511 -9.132 9.135 1.00 92.19 71 ARG A N 1
ATOM 580 C CA . ARG A 1 71 ? -13.526 -10.013 8.533 1.00 92.19 71 ARG A CA 1
ATOM 581 C C . ARG A 1 71 ? -14.492 -9.292 7.593 1.00 92.19 71 ARG A C 1
ATOM 583 O O . ARG A 1 71 ? -15.453 -9.907 7.141 1.00 92.19 71 ARG A O 1
ATOM 590 N N . ARG A 1 72 ? -14.230 -8.022 7.264 1.00 90.75 72 ARG A N 1
ATOM 591 C CA . ARG A 1 72 ? -15.048 -7.179 6.374 1.00 90.75 72 ARG A CA 1
ATOM 592 C C . ARG A 1 72 ? -16.482 -6.969 6.873 1.00 90.75 72 ARG A C 1
ATOM 594 O O . ARG A 1 72 ? -17.402 -6.811 6.073 1.00 90.75 72 ARG A O 1
ATOM 601 N N . VAL A 1 73 ? -16.687 -6.964 8.190 1.00 93.62 73 VAL A N 1
ATOM 602 C CA . VAL A 1 73 ? -17.982 -6.593 8.775 1.00 93.62 73 VAL A CA 1
ATOM 603 C C . VAL A 1 73 ? -18.182 -5.085 8.618 1.00 93.62 73 VAL A C 1
ATOM 605 O O . VAL A 1 73 ? -17.286 -4.299 8.923 1.00 93.62 73 VAL A O 1
ATOM 608 N N . LYS A 1 74 ? -19.353 -4.675 8.121 1.00 93.19 74 LYS A N 1
ATOM 609 C CA . LYS A 1 74 ? -19.699 -3.259 7.949 1.00 93.19 74 LYS A CA 1
ATOM 610 C C . LYS A 1 74 ? -19.982 -2.618 9.309 1.00 93.19 74 LYS A C 1
ATOM 612 O O . LYS A 1 74 ? -20.763 -3.150 10.093 1.00 93.19 74 LYS A O 1
ATOM 617 N N . PHE A 1 75 ? -19.389 -1.454 9.548 1.00 94.31 75 PHE A N 1
ATOM 618 C CA . PHE A 1 75 ? -19.648 -0.638 10.732 1.00 94.31 75 PHE A CA 1
ATOM 619 C C . PHE A 1 75 ? -20.684 0.438 10.415 1.00 94.31 75 PHE A C 1
ATOM 621 O O . PHE A 1 75 ? -20.611 1.082 9.369 1.00 94.31 75 PHE A O 1
ATOM 628 N N . VAL A 1 76 ? -21.636 0.635 11.327 1.00 94.31 76 VAL A N 1
ATOM 629 C CA . VAL A 1 76 ? -22.656 1.686 11.240 1.00 94.31 76 VAL A CA 1
ATOM 630 C C . VAL A 1 76 ? -22.584 2.520 12.521 1.00 94.31 76 VAL A C 1
ATOM 632 O O . VAL A 1 76 ? -22.993 2.035 13.580 1.00 94.31 76 VAL A O 1
ATOM 635 N N . PRO A 1 77 ? -22.013 3.738 12.478 1.00 93.06 77 PRO A N 1
ATOM 636 C CA . PRO A 1 77 ? -22.024 4.626 13.631 1.00 93.06 77 PRO A CA 1
ATOM 637 C C . PRO A 1 77 ? -23.444 5.160 13.850 1.00 93.06 77 PRO A C 1
ATOM 639 O O . PRO A 1 77 ? -24.096 5.616 12.917 1.00 93.06 77 PRO A O 1
ATOM 642 N N . VAL A 1 78 ? -23.914 5.102 15.095 1.00 92.69 78 VAL A N 1
ATOM 643 C CA . VAL A 1 78 ? -25.231 5.610 15.508 1.00 92.69 78 VAL A CA 1
ATOM 644 C C . VAL A 1 78 ? -25.002 6.600 16.632 1.00 92.69 78 VAL A C 1
ATOM 646 O O . VAL A 1 78 ? -24.452 6.208 17.664 1.00 92.69 78 VAL A O 1
ATOM 649 N N . SER A 1 79 ? -25.374 7.860 16.428 1.00 90.88 79 SER A N 1
ATOM 650 C CA . SER A 1 79 ? -25.199 8.920 17.422 1.00 90.88 79 SER A CA 1
ATOM 651 C C . SER A 1 79 ? -25.932 8.581 18.717 1.00 90.88 79 SER A C 1
ATOM 653 O O . SER A 1 79 ? -27.083 8.154 18.687 1.00 90.88 79 SER A O 1
ATOM 655 N N . ILE A 1 80 ? -25.257 8.762 19.850 1.00 88.38 80 ILE A N 1
ATOM 656 C CA . ILE A 1 80 ? -25.840 8.592 21.184 1.00 88.38 80 ILE A CA 1
ATOM 657 C C . ILE A 1 80 ? -25.549 9.824 22.036 1.00 88.38 80 ILE A C 1
ATOM 659 O O . ILE A 1 80 ? -24.473 10.419 21.933 1.00 88.38 80 ILE A O 1
ATOM 663 N N . GLN A 1 81 ? -26.504 10.186 22.887 1.00 82.31 81 GLN A N 1
ATOM 664 C CA . GLN A 1 81 ? -26.325 11.233 23.887 1.00 82.31 81 GLN A CA 1
ATOM 665 C C . GLN A 1 81 ? -25.704 10.628 25.146 1.00 82.31 81 GLN A C 1
ATOM 667 O O . GLN A 1 81 ? -26.063 9.523 25.551 1.00 82.31 81 GLN A O 1
ATOM 672 N N . VAL A 1 82 ? -24.752 11.339 25.747 1.00 76.62 82 VAL A N 1
ATOM 673 C CA . VAL A 1 82 ? -24.093 10.913 26.985 1.00 76.62 82 VAL A CA 1
ATOM 674 C C . VAL A 1 82 ? -24.131 12.059 27.969 1.00 76.62 82 VAL A C 1
ATOM 676 O O . VAL A 1 82 ? -23.692 13.163 27.661 1.00 76.62 82 VAL A O 1
ATOM 679 N N . LYS A 1 83 ? -24.647 11.780 29.163 1.00 73.69 83 LYS A N 1
ATOM 680 C CA . LYS A 1 83 ? -24.596 12.702 30.289 1.00 73.69 83 LYS A CA 1
ATOM 681 C C . LYS A 1 83 ? -23.292 12.458 31.049 1.00 73.69 83 LYS A C 1
ATOM 683 O O . LYS A 1 83 ? -23.035 11.341 31.490 1.00 73.69 83 LYS A O 1
ATOM 688 N N . TYR A 1 84 ? -22.461 13.488 31.167 1.00 68.44 84 TYR A N 1
ATOM 689 C CA . TYR A 1 84 ? -21.240 13.453 31.971 1.00 68.44 84 TYR A CA 1
ATOM 690 C C . TYR A 1 84 ? -21.533 14.103 33.325 1.00 68.44 84 TYR A C 1
ATOM 692 O O . TYR A 1 84 ? -21.366 15.308 33.469 1.00 68.44 84 TYR A O 1
ATOM 700 N N . ASP A 1 85 ? -22.008 13.323 34.297 1.00 69.31 85 ASP A N 1
ATOM 701 C CA . ASP A 1 85 ? -22.203 13.809 35.668 1.00 69.31 85 ASP A CA 1
ATOM 702 C C . ASP A 1 85 ? -20.907 13.610 36.481 1.00 69.31 85 ASP A C 1
ATOM 704 O O . ASP A 1 85 ? -20.456 12.468 36.620 1.00 69.31 85 ASP A O 1
ATOM 708 N N . PRO A 1 86 ? -20.248 14.675 36.980 1.00 65.88 86 PRO A N 1
ATOM 709 C CA . PRO A 1 86 ? -19.013 14.550 37.754 1.00 65.88 86 PRO A CA 1
ATOM 710 C C . PRO A 1 86 ? -19.183 13.755 39.054 1.00 65.88 86 PRO A C 1
ATOM 712 O O . PRO A 1 86 ? -18.227 13.107 39.478 1.00 65.88 86 PRO A O 1
ATOM 715 N N . ASN A 1 87 ? -20.376 13.783 39.658 1.00 65.06 87 ASN A N 1
ATOM 716 C CA . ASN A 1 87 ? -20.631 13.213 40.983 1.00 65.06 87 ASN A CA 1
ATOM 717 C C . ASN A 1 87 ? -20.891 11.699 40.945 1.00 65.06 87 ASN A C 1
ATOM 719 O O . ASN A 1 87 ? -20.611 11.002 41.915 1.00 65.06 87 ASN A O 1
ATOM 723 N N . GLU A 1 88 ? -21.361 11.170 39.815 1.00 64.38 88 GLU A N 1
ATOM 724 C CA . GLU A 1 88 ? -21.604 9.729 39.622 1.00 64.38 88 GLU A CA 1
ATOM 725 C C . GLU A 1 88 ? -20.433 9.013 38.924 1.00 64.38 88 GLU A C 1
ATOM 727 O O . GLU A 1 88 ? -20.464 7.804 38.674 1.00 64.38 88 GLU A O 1
ATOM 732 N N . ARG A 1 89 ? -19.370 9.744 38.568 1.00 65.12 89 ARG A N 1
ATOM 733 C CA . ARG A 1 89 ? -18.322 9.218 37.695 1.00 65.12 89 ARG A CA 1
ATOM 734 C C . ARG A 1 89 ? -17.241 8.457 38.458 1.00 65.12 89 ARG A C 1
ATOM 736 O O . ARG A 1 89 ? -16.243 9.027 38.894 1.00 65.12 89 ARG A O 1
ATOM 743 N N . VAL A 1 90 ? -17.339 7.132 38.442 1.00 64.12 90 VAL A N 1
ATOM 744 C CA . VAL A 1 90 ? -16.240 6.240 38.838 1.00 64.12 90 VAL A CA 1
ATOM 745 C C . VAL A 1 90 ? -15.480 5.762 37.597 1.00 64.12 90 VAL A C 1
ATOM 747 O O . VAL A 1 90 ? -16.009 5.052 36.745 1.00 64.12 90 VAL A O 1
ATOM 750 N N . SER A 1 91 ? -14.208 6.151 37.468 1.00 69.06 91 SER A N 1
ATOM 751 C CA . SER A 1 91 ? -13.328 5.626 36.417 1.00 69.06 91 SER A CA 1
ATOM 752 C C . SER A 1 91 ? -12.648 4.344 36.891 1.00 69.06 91 SER A C 1
ATOM 754 O O . SER A 1 91 ? -11.725 4.391 37.698 1.00 69.06 91 SER A O 1
ATOM 756 N N . HIS A 1 92 ? -13.032 3.199 36.327 1.00 79.06 92 HIS A N 1
ATOM 757 C CA . HIS A 1 92 ? -12.339 1.925 36.569 1.00 79.06 92 HIS A CA 1
ATOM 758 C C . HIS A 1 92 ? -11.000 1.793 35.824 1.00 79.06 92 HIS A C 1
ATOM 760 O O . HIS A 1 92 ? -10.299 0.794 35.993 1.00 79.06 92 HIS A O 1
ATOM 766 N N . PHE A 1 93 ? -10.646 2.777 34.991 1.00 80.06 93 PHE A N 1
ATOM 767 C CA . PHE A 1 93 ? -9.389 2.787 34.253 1.00 80.06 93 PHE A CA 1
ATOM 768 C C . PHE A 1 93 ? -8.211 3.004 35.200 1.00 80.06 93 PHE A C 1
ATOM 770 O O . PHE A 1 93 ? -8.174 4.005 35.915 1.00 80.06 93 PHE A O 1
ATOM 777 N N . ARG A 1 94 ? -7.238 2.087 35.178 1.00 82.06 94 ARG A N 1
ATOM 778 C CA . ARG A 1 94 ? -6.018 2.168 35.986 1.00 82.06 94 ARG A CA 1
ATOM 779 C C . ARG A 1 94 ? -4.889 2.749 35.131 1.00 82.06 94 ARG A C 1
ATOM 781 O O . ARG A 1 94 ? -4.379 2.035 34.255 1.00 82.06 94 ARG A O 1
ATOM 788 N N . PRO A 1 95 ? -4.477 4.012 35.363 1.00 82.06 95 PRO A N 1
ATOM 789 C CA . PRO A 1 95 ? -3.386 4.627 34.615 1.00 82.06 95 PRO A CA 1
ATOM 790 C C . PRO A 1 95 ? -2.118 3.762 34.665 1.00 82.06 95 PRO A C 1
ATOM 792 O O . PRO A 1 95 ? -1.845 3.091 35.659 1.00 82.06 95 PRO A O 1
ATOM 795 N N . GLY A 1 96 ? -1.361 3.726 33.570 1.00 84.44 96 GLY A N 1
ATOM 796 C CA . GLY A 1 96 ? -0.172 2.880 33.449 1.00 84.44 96 GLY A CA 1
ATOM 797 C C . GLY A 1 96 ? -0.499 1.439 33.054 1.00 84.44 96 GLY A C 1
ATOM 798 O O . GLY A 1 96 ? -0.237 1.063 31.918 1.00 84.44 96 GLY A O 1
ATOM 799 N N . ARG A 1 97 ? -1.107 0.632 33.937 1.00 87.19 97 ARG A N 1
ATOM 800 C CA . ARG A 1 97 ? -1.331 -0.809 33.669 1.00 87.19 97 ARG A CA 1
ATOM 801 C C . ARG A 1 97 ? -2.260 -1.056 32.482 1.00 87.19 97 ARG A C 1
ATOM 803 O O . ARG A 1 97 ? -1.952 -1.893 31.635 1.00 87.19 97 ARG A O 1
ATOM 810 N N . ASP A 1 98 ? -3.394 -0.359 32.426 1.00 87.50 98 ASP A N 1
ATOM 811 C CA . ASP A 1 98 ? -4.342 -0.535 31.322 1.00 87.50 98 ASP A CA 1
ATOM 812 C C . ASP A 1 98 ? -3.844 0.156 30.048 1.00 87.50 98 ASP A C 1
ATOM 814 O O . ASP A 1 98 ? -4.062 -0.349 28.951 1.00 87.50 98 ASP A O 1
ATOM 818 N N . PHE A 1 99 ? -3.081 1.244 30.187 1.00 88.31 99 PHE A N 1
ATOM 819 C CA . PHE A 1 99 ? -2.399 1.874 29.058 1.00 88.31 99 PHE A CA 1
ATOM 820 C C . PHE A 1 99 ? -1.358 0.937 28.429 1.00 88.31 99 PHE A C 1
ATOM 822 O O . PHE A 1 99 ? -1.374 0.732 27.223 1.00 88.31 99 PHE A O 1
ATOM 829 N N . PHE A 1 100 ? -0.507 0.303 29.240 1.00 89.88 100 PHE A N 1
ATOM 830 C CA . PHE A 1 100 ? 0.496 -0.655 28.777 1.00 89.88 100 PHE A CA 1
ATOM 831 C C . PHE A 1 100 ? -0.143 -1.840 28.050 1.00 89.88 100 PHE A C 1
ATOM 833 O O . PHE A 1 100 ? 0.283 -2.195 26.958 1.00 89.88 100 PHE A O 1
ATOM 840 N N . ARG A 1 101 ? -1.213 -2.407 28.616 1.00 91.06 101 ARG A N 1
ATOM 841 C CA . ARG A 1 101 ? -2.004 -3.472 27.983 1.00 91.06 101 ARG A CA 1
ATOM 842 C C . ARG A 1 101 ? -2.529 -3.093 26.602 1.00 91.06 101 ARG A C 1
ATOM 844 O O . ARG A 1 101 ? -2.334 -3.839 25.647 1.00 91.06 101 ARG A O 1
ATOM 851 N N . ILE A 1 102 ? -3.152 -1.918 26.498 1.00 91.75 102 ILE A N 1
ATOM 852 C CA . ILE A 1 102 ? -3.660 -1.388 25.228 1.00 91.75 102 ILE A CA 1
ATOM 853 C C . ILE A 1 102 ? -2.509 -1.190 24.236 1.00 91.75 102 ILE A C 1
ATOM 855 O O . ILE A 1 102 ? -2.631 -1.582 23.080 1.00 91.75 102 ILE A O 1
ATOM 859 N N . SER A 1 103 ? -1.380 -0.642 24.685 1.00 90.69 103 SER A N 1
ATOM 860 C CA . SER A 1 103 ? -0.201 -0.443 23.841 1.00 90.69 103 SER A CA 1
ATOM 861 C C . SER A 1 103 ? 0.375 -1.763 23.325 1.00 90.69 103 SER A C 1
ATOM 863 O O . SER A 1 103 ? 0.679 -1.858 22.141 1.00 90.69 103 SER A O 1
ATOM 865 N N . VAL A 1 104 ? 0.480 -2.802 24.164 1.00 94.44 104 VAL A N 1
ATOM 866 C CA . VAL A 1 104 ? 0.925 -4.136 23.723 1.00 94.44 104 VAL A CA 1
ATOM 867 C C . VAL A 1 104 ? -0.050 -4.720 22.702 1.00 94.44 104 VAL A C 1
ATOM 869 O O . VAL A 1 104 ? 0.391 -5.201 21.659 1.00 94.44 104 VAL A O 1
ATOM 872 N N . LEU A 1 105 ? -1.362 -4.646 22.959 1.00 94.56 105 LEU A N 1
ATOM 873 C CA . LEU A 1 105 ? -2.368 -5.131 22.014 1.00 94.56 105 LEU A CA 1
ATOM 874 C C . LEU A 1 105 ? -2.252 -4.419 20.660 1.00 94.56 105 LEU A C 1
ATOM 876 O O . LEU A 1 105 ? -2.181 -5.099 19.641 1.00 94.56 105 LEU A O 1
ATOM 880 N N . ASN A 1 106 ? -2.201 -3.085 20.643 1.00 95.00 106 ASN A N 1
ATOM 881 C CA . ASN A 1 106 ? -2.096 -2.319 19.399 1.00 95.00 106 ASN A CA 1
ATOM 882 C C . ASN A 1 106 ? -0.803 -2.655 18.646 1.00 95.00 106 ASN A C 1
ATOM 884 O O . ASN A 1 106 ? -0.836 -2.861 17.439 1.00 95.00 106 ASN A O 1
ATOM 888 N N . SER A 1 107 ? 0.332 -2.807 19.338 1.00 93.88 107 SER A N 1
ATOM 889 C CA . SER A 1 107 ? 1.587 -3.238 18.702 1.00 93.88 107 SER A CA 1
ATOM 890 C C . SER A 1 107 ? 1.446 -4.598 18.010 1.00 93.88 107 SER A C 1
ATOM 892 O O . SER A 1 107 ? 1.862 -4.760 16.862 1.00 93.88 107 SER A O 1
ATOM 894 N N . VAL A 1 108 ? 0.808 -5.568 18.673 1.00 95.44 108 VAL A N 1
ATOM 895 C CA . VAL A 1 108 ? 0.537 -6.895 18.099 1.00 95.44 108 VAL A CA 1
ATOM 896 C C . VAL A 1 108 ? -0.435 -6.800 16.918 1.00 95.44 108 VAL A C 1
ATOM 898 O O . VAL A 1 108 ? -0.201 -7.407 15.871 1.00 95.44 108 VAL A O 1
ATOM 901 N N . LEU A 1 109 ? -1.517 -6.028 17.050 1.00 96.12 109 LEU A N 1
ATOM 902 C CA . LEU A 1 109 ? -2.507 -5.844 15.989 1.00 96.12 109 LEU A CA 1
ATOM 903 C C . LEU A 1 109 ? -1.908 -5.149 14.768 1.00 96.12 109 LEU A C 1
ATOM 905 O O . LEU A 1 109 ? -2.171 -5.595 13.659 1.00 96.12 109 LEU A O 1
ATOM 909 N N . VAL A 1 110 ? -1.071 -4.126 14.944 1.00 95.31 110 VAL A N 1
ATOM 910 C CA . VAL A 1 110 ? -0.362 -3.445 13.851 1.00 95.31 110 VAL A CA 1
ATOM 911 C C . VAL A 1 110 ? 0.598 -4.398 13.148 1.00 95.31 110 VAL A C 1
ATOM 913 O O . VAL A 1 110 ? 0.598 -4.461 11.920 1.00 95.31 110 VAL A O 1
ATOM 916 N N . PHE A 1 111 ? 1.363 -5.194 13.895 1.00 94.94 111 PHE A N 1
ATOM 917 C CA . PHE A 1 111 ? 2.254 -6.199 13.315 1.00 94.94 111 PHE A CA 1
ATOM 918 C C . PHE A 1 111 ? 1.491 -7.190 12.419 1.00 94.94 111 PHE A C 1
ATOM 920 O O . PHE A 1 111 ? 1.819 -7.363 11.242 1.00 94.94 111 PHE A O 1
ATOM 927 N N . PHE A 1 112 ? 0.403 -7.777 12.927 1.00 94.81 112 PHE A N 1
ATOM 928 C CA . PHE A 1 112 ? -0.454 -8.659 12.129 1.00 94.81 112 PHE A CA 1
ATOM 929 C C . PHE A 1 112 ? -1.215 -7.915 11.026 1.00 94.81 112 PHE A C 1
ATOM 931 O O . PHE A 1 112 ? -1.501 -8.500 9.976 1.00 94.81 112 PHE A O 1
ATOM 938 N N . ALA A 1 113 ? -1.523 -6.631 11.217 1.00 93.56 113 ALA A N 1
ATOM 939 C CA . ALA A 1 113 ? -2.138 -5.821 10.182 1.00 93.56 113 ALA A CA 1
ATOM 940 C C . ALA A 1 113 ? -1.208 -5.730 8.969 1.00 93.56 113 ALA A C 1
ATOM 942 O O . ALA A 1 113 ? -1.640 -5.990 7.849 1.00 93.56 113 ALA A O 1
ATOM 943 N N . LEU A 1 114 ? 0.069 -5.417 9.198 1.00 90.69 114 LEU A N 1
ATOM 944 C CA . LEU A 1 114 ? 1.084 -5.251 8.158 1.00 90.69 114 LEU A CA 1
ATOM 945 C C . LEU A 1 114 ? 1.430 -6.564 7.449 1.00 90.69 114 LEU A C 1
ATOM 947 O O . LEU A 1 114 ? 1.567 -6.570 6.231 1.00 90.69 114 LEU A O 1
ATOM 951 N N . ILE A 1 115 ? 1.534 -7.672 8.186 1.00 90.44 115 ILE A N 1
ATOM 952 C CA . ILE A 1 115 ? 1.980 -8.957 7.619 1.00 90.44 115 ILE A CA 1
ATOM 953 C C . ILE A 1 115 ? 0.829 -9.763 7.011 1.00 90.44 115 ILE A C 1
ATOM 955 O O . ILE A 1 115 ? 1.016 -10.459 6.017 1.00 90.44 115 ILE A O 1
ATOM 959 N N . TYR A 1 116 ? -0.373 -9.687 7.586 1.00 90.50 116 TYR A N 1
ATOM 960 C CA . TYR A 1 116 ? -1.495 -10.529 7.172 1.00 90.50 116 TYR A CA 1
ATOM 961 C C . TYR A 1 116 ? -2.648 -9.732 6.566 1.00 90.50 116 TYR A C 1
ATOM 963 O O . TYR A 1 116 ? -3.059 -9.996 5.434 1.00 90.50 116 TYR A O 1
ATOM 971 N N . TYR A 1 117 ? -3.205 -8.767 7.300 1.00 91.00 117 TYR A N 1
ATOM 972 C CA . TYR A 1 117 ? -4.446 -8.109 6.883 1.00 91.00 117 TYR A CA 1
ATOM 973 C C . TYR A 1 117 ? -4.263 -7.231 5.639 1.00 91.00 117 TYR A C 1
ATOM 975 O O . TYR A 1 117 ? -5.032 -7.375 4.688 1.00 91.00 117 TYR A O 1
ATOM 983 N N . TYR A 1 118 ? -3.258 -6.353 5.616 1.00 88.06 118 TYR A N 1
ATOM 984 C CA . TYR A 1 118 ? -2.990 -5.460 4.492 1.00 88.06 118 TYR A CA 1
ATOM 985 C C . TYR A 1 118 ? -2.611 -6.227 3.223 1.00 88.06 118 TYR A C 1
ATOM 987 O O . TYR A 1 118 ? -3.261 -5.973 2.209 1.00 88.06 118 TYR A O 1
ATOM 995 N N . PRO A 1 119 ? -1.697 -7.217 3.247 1.00 85.56 119 PRO A N 1
ATOM 996 C CA . PRO A 1 119 ? -1.431 -8.056 2.080 1.00 85.56 119 PRO A CA 1
ATOM 997 C C . PRO A 1 119 ? -2.681 -8.796 1.599 1.00 85.56 119 PRO A C 1
ATOM 999 O O . PRO A 1 119 ? -3.035 -8.719 0.425 1.00 85.56 119 PRO A O 1
ATOM 1002 N N . LYS A 1 120 ? -3.446 -9.428 2.499 1.00 86.06 120 LYS A N 1
ATOM 1003 C CA . LYS A 1 120 ? -4.699 -10.115 2.135 1.00 86.06 120 LYS A CA 1
ATOM 1004 C C . LYS A 1 120 ? -5.747 -9.168 1.541 1.00 86.06 120 LYS A C 1
ATOM 1006 O O . LYS A 1 120 ? -6.524 -9.560 0.668 1.00 86.06 120 LYS A O 1
ATOM 1011 N N . LYS A 1 121 ? -5.820 -7.931 2.035 1.00 83.25 121 LYS A N 1
ATOM 1012 C CA . LYS A 1 121 ? -6.696 -6.883 1.496 1.00 83.25 121 LYS A CA 1
ATOM 1013 C C . LYS A 1 121 ? -6.200 -6.418 0.127 1.00 83.25 121 LYS A C 1
ATOM 1015 O O . LYS A 1 121 ? -7.015 -6.282 -0.783 1.00 83.25 121 LYS A O 1
ATOM 1020 N N . PHE A 1 122 ? -4.893 -6.237 -0.029 1.00 78.62 122 PHE A N 1
ATOM 1021 C CA . PHE A 1 122 ? -4.249 -5.830 -1.271 1.00 78.62 122 PHE A CA 1
ATOM 1022 C C . PHE A 1 122 ? -4.489 -6.854 -2.384 1.00 78.62 122 PHE A C 1
ATOM 1024 O O . PHE A 1 122 ? -5.043 -6.493 -3.415 1.00 78.62 122 PHE A O 1
ATOM 1031 N N . PHE A 1 123 ? -4.241 -8.140 -2.135 1.00 75.50 123 PHE A N 1
ATOM 1032 C CA . PHE A 1 123 ? -4.497 -9.232 -3.086 1.00 75.50 123 PHE A CA 1
ATOM 1033 C C . PHE A 1 123 ? -5.970 -9.672 -3.164 1.00 75.50 123 PHE A C 1
ATOM 1035 O O . PHE A 1 123 ? -6.288 -10.746 -3.671 1.00 75.50 123 PHE A O 1
ATOM 1042 N N . SER A 1 124 ? -6.905 -8.876 -2.644 1.00 78.00 124 SER A N 1
ATOM 1043 C CA . SER A 1 124 ? -8.319 -9.234 -2.701 1.00 78.00 124 SER A CA 1
ATOM 1044 C C . SER A 1 124 ? -8.913 -9.044 -4.101 1.00 78.00 124 SER A C 1
ATOM 1046 O O . SER A 1 124 ? -8.539 -8.133 -4.839 1.00 78.00 124 SER A O 1
ATOM 1048 N N . PHE A 1 125 ? -9.935 -9.844 -4.430 1.00 71.69 125 PHE A N 1
ATOM 1049 C CA . PHE A 1 125 ? -10.721 -9.698 -5.663 1.00 71.69 125 PHE A CA 1
ATOM 1050 C C . PHE A 1 125 ? -11.255 -8.275 -5.895 1.00 71.69 125 PHE A C 1
ATOM 1052 O O . PHE A 1 125 ? -11.439 -7.879 -7.040 1.00 71.69 125 PHE A O 1
ATOM 1059 N N . GLN A 1 126 ? -11.491 -7.496 -4.834 1.00 76.00 126 GLN A N 1
ATOM 1060 C CA . GLN A 1 126 ? -11.949 -6.109 -4.952 1.00 76.00 126 GLN A CA 1
ATOM 1061 C C . GLN A 1 126 ? -10.861 -5.204 -5.535 1.00 76.00 126 GLN A C 1
ATOM 1063 O O . GLN A 1 126 ? -11.144 -4.428 -6.443 1.00 76.00 126 GLN A O 1
ATOM 1068 N N . THR A 1 127 ? -9.613 -5.336 -5.079 1.00 76.31 127 THR A N 1
ATOM 1069 C CA . THR A 1 127 ? -8.478 -4.594 -5.644 1.00 76.31 127 THR A CA 1
ATOM 1070 C C . THR A 1 127 ? -8.287 -4.942 -7.116 1.00 76.31 127 THR A C 1
ATOM 1072 O O . THR A 1 127 ? -8.177 -4.048 -7.952 1.00 76.31 127 THR A O 1
ATOM 1075 N N . LEU A 1 128 ? -8.339 -6.236 -7.454 1.00 79.62 128 LEU A N 1
ATOM 1076 C CA . LEU A 1 128 ? -8.225 -6.688 -8.840 1.00 79.62 128 LEU A CA 1
ATOM 1077 C C . LEU A 1 128 ? -9.379 -6.161 -9.708 1.00 79.62 128 LEU A C 1
ATOM 1079 O O . LEU A 1 128 ? -9.157 -5.726 -10.837 1.00 79.62 128 LEU A O 1
ATOM 1083 N N . ALA A 1 129 ? -10.603 -6.137 -9.174 1.00 82.38 129 ALA A N 1
ATOM 1084 C CA . ALA A 1 129 ? -11.758 -5.558 -9.851 1.00 82.38 129 ALA A CA 1
ATOM 1085 C C . ALA A 1 129 ? -11.584 -4.052 -10.100 1.00 82.38 129 ALA A C 1
ATOM 1087 O O . ALA A 1 129 ? -11.892 -3.588 -11.195 1.00 82.38 129 ALA A O 1
ATOM 1088 N N . HIS A 1 130 ? -11.044 -3.298 -9.139 1.00 84.56 130 HIS A N 1
ATOM 1089 C CA . HIS A 1 130 ? -10.749 -1.874 -9.318 1.00 84.56 130 HIS A CA 1
ATOM 1090 C C . HIS A 1 130 ? -9.657 -1.627 -10.364 1.00 84.56 130 HIS A C 1
ATOM 1092 O O . HIS A 1 130 ? -9.830 -0.761 -11.217 1.00 84.56 130 HIS A O 1
ATOM 1098 N N . ILE A 1 131 ? -8.577 -2.415 -10.361 1.00 85.25 131 ILE A N 1
ATOM 1099 C CA . ILE A 1 131 ? -7.525 -2.338 -11.389 1.00 85.25 131 ILE A CA 1
ATOM 1100 C C . ILE A 1 131 ? -8.114 -2.638 -12.772 1.00 85.25 131 ILE A C 1
ATOM 1102 O O . ILE A 1 131 ? -7.875 -1.898 -13.725 1.00 85.25 131 ILE A O 1
ATOM 1106 N N . LYS A 1 132 ? -8.948 -3.681 -12.883 1.00 86.00 132 LYS A N 1
ATOM 1107 C CA . LYS A 1 132 ? -9.644 -4.022 -14.131 1.00 86.00 132 LYS A CA 1
ATOM 1108 C C . LYS A 1 132 ? -10.565 -2.891 -14.593 1.00 86.00 132 LYS A C 1
ATOM 1110 O O . LYS A 1 132 ? -10.591 -2.571 -15.778 1.00 86.00 132 LYS A O 1
ATOM 1115 N N . GLN A 1 133 ? -11.307 -2.270 -13.676 1.00 86.19 133 GLN A N 1
ATOM 1116 C CA . GLN A 1 133 ? -12.144 -1.111 -13.989 1.00 86.19 133 GLN A CA 1
ATOM 1117 C C . GLN A 1 133 ? -11.294 0.051 -14.509 1.00 86.19 133 GLN A C 1
ATOM 1119 O O . GLN A 1 133 ? -11.620 0.604 -15.554 1.00 86.19 133 GLN A O 1
ATOM 1124 N N . GLU A 1 134 ? -10.185 0.385 -13.846 1.00 87.69 134 GLU A N 1
ATOM 1125 C CA . GLU A 1 134 ? -9.251 1.419 -14.308 1.00 87.69 134 GLU A CA 1
ATOM 1126 C C . GLU A 1 134 ? -8.670 1.116 -15.690 1.00 87.69 134 GLU A C 1
ATOM 1128 O O . GLU A 1 134 ? -8.579 2.018 -16.519 1.00 87.69 134 GLU A O 1
ATOM 1133 N N . ALA A 1 135 ? -8.339 -0.142 -15.988 1.00 84.62 135 ALA A N 1
ATOM 1134 C CA . ALA A 1 135 ? -7.840 -0.538 -17.305 1.00 84.62 135 ALA A CA 1
ATOM 1135 C C . ALA A 1 135 ? -8.889 -0.344 -18.419 1.00 84.62 135 ALA A C 1
ATOM 1137 O O . ALA A 1 135 ? -8.544 0.067 -19.526 1.00 84.62 135 ALA A O 1
ATOM 1138 N N . VAL A 1 136 ? -10.172 -0.580 -18.127 1.00 84.38 136 VAL A N 1
ATOM 1139 C CA . VAL A 1 136 ? -11.256 -0.538 -19.127 1.00 84.38 136 VAL A CA 1
ATOM 1140 C C . VAL A 1 136 ? -11.933 0.837 -19.229 1.00 84.38 136 VAL A C 1
ATOM 1142 O O . VAL A 1 136 ? -12.513 1.141 -20.271 1.00 84.38 136 VAL A O 1
ATOM 1145 N N . LYS A 1 137 ? -11.830 1.699 -18.203 1.00 83.56 137 LYS A N 1
ATOM 1146 C CA . LYS A 1 137 ? -12.469 3.032 -18.146 1.00 83.56 137 LYS A CA 1
ATOM 1147 C C . LYS A 1 137 ? -12.347 3.794 -19.470 1.00 83.56 137 LYS A C 1
ATOM 1149 O O . LYS A 1 137 ? -11.212 4.025 -19.879 1.00 83.56 137 LYS A O 1
ATOM 1154 N N . PRO A 1 138 ? -13.448 4.232 -20.112 1.00 74.56 138 PRO A N 1
ATOM 1155 C CA . PRO A 1 138 ? -13.422 4.789 -21.470 1.00 74.56 138 PRO A CA 1
ATOM 1156 C C . PRO A 1 138 ? -12.686 6.133 -21.565 1.00 74.56 138 PRO A C 1
ATOM 1158 O O . PRO A 1 138 ? -12.014 6.374 -22.557 1.00 74.56 138 PRO A O 1
ATOM 1161 N N . ASN A 1 139 ? -12.701 6.940 -20.502 1.00 82.94 139 ASN A N 1
ATOM 1162 C CA . ASN A 1 139 ? -12.265 8.347 -20.477 1.00 82.94 139 ASN A CA 1
ATOM 1163 C C . ASN A 1 139 ? -10.752 8.611 -20.669 1.00 82.94 139 ASN A C 1
ATOM 1165 O O . ASN A 1 139 ? -10.299 9.732 -20.462 1.00 82.94 139 ASN A O 1
ATOM 1169 N N . GLU A 1 140 ? -9.949 7.605 -21.011 1.00 85.75 140 GLU A N 1
ATOM 1170 C CA . GLU A 1 140 ? -8.506 7.757 -21.246 1.00 85.75 140 GLU A CA 1
ATOM 1171 C C . GLU A 1 140 ? -8.080 7.048 -22.532 1.00 85.75 140 GLU A C 1
ATOM 1173 O O . GLU A 1 140 ? -8.609 5.987 -22.862 1.00 85.75 140 GLU A O 1
ATOM 1178 N N . THR A 1 141 ? -7.086 7.579 -23.239 1.00 91.88 141 THR A N 1
ATOM 1179 C CA . THR A 1 141 ? -6.556 6.953 -24.459 1.00 91.88 141 THR A CA 1
ATOM 1180 C C . THR A 1 141 ? -5.818 5.643 -24.150 1.00 91.88 141 THR A C 1
ATOM 1182 O O . THR A 1 141 ? -5.315 5.435 -23.039 1.00 91.88 141 THR A O 1
ATOM 1185 N N . ASN A 1 142 ? -5.757 4.732 -25.128 1.00 92.12 142 ASN A N 1
ATOM 1186 C CA . ASN A 1 142 ? -4.985 3.486 -25.006 1.00 92.12 142 ASN A CA 1
ATOM 1187 C C . ASN A 1 142 ? -3.496 3.779 -24.794 1.00 92.12 142 ASN A C 1
ATOM 1189 O O . ASN A 1 142 ? -2.877 3.174 -23.917 1.00 92.12 142 ASN A O 1
ATOM 1193 N N . LEU A 1 143 ? -2.965 4.770 -25.518 1.00 93.31 143 LEU A N 1
ATOM 1194 C CA . LEU A 1 143 ? -1.590 5.243 -25.393 1.00 93.31 143 LEU A CA 1
ATOM 1195 C C . LEU A 1 143 ? -1.239 5.600 -23.945 1.00 93.31 143 LEU A C 1
ATOM 1197 O O . LEU A 1 143 ? -0.274 5.084 -23.389 1.00 93.31 143 LEU A O 1
ATOM 1201 N N . LYS A 1 144 ? -2.061 6.426 -23.289 1.00 94.12 144 LYS A N 1
ATOM 1202 C CA . LYS A 1 144 ? -1.822 6.860 -21.908 1.00 94.12 144 LYS A CA 1
ATOM 1203 C C . LYS A 1 144 ? -1.816 5.691 -20.920 1.00 94.12 144 LYS A C 1
ATOM 1205 O O . LYS A 1 144 ? -0.977 5.656 -20.018 1.00 94.12 144 LYS A O 1
ATOM 1210 N N . LYS A 1 145 ? -2.724 4.723 -21.075 1.00 94.19 145 LYS A N 1
ATOM 1211 C CA . LYS A 1 145 ? -2.764 3.522 -20.223 1.00 94.19 145 LYS A CA 1
ATOM 1212 C C . LYS A 1 145 ? -1.541 2.629 -20.449 1.00 94.19 145 LYS A C 1
ATOM 1214 O O . LYS A 1 145 ? -0.933 2.196 -19.472 1.00 94.19 145 LYS A O 1
ATOM 1219 N N . ALA A 1 146 ? -1.149 2.420 -21.706 1.00 95.81 146 ALA A N 1
ATOM 1220 C CA . ALA A 1 146 ? 0.045 1.660 -22.065 1.00 95.81 146 ALA A CA 1
ATOM 1221 C C . ALA A 1 146 ? 1.328 2.322 -21.538 1.00 95.81 146 ALA A C 1
ATOM 1223 O O . ALA A 1 146 ? 2.134 1.647 -20.904 1.00 95.81 146 ALA A O 1
ATOM 1224 N N . LEU A 1 147 ? 1.474 3.645 -21.695 1.00 97.12 147 LEU A N 1
ATOM 1225 C CA . LEU A 1 147 ? 2.583 4.420 -21.124 1.00 97.12 147 LEU A CA 1
ATOM 1226 C C . LEU A 1 147 ? 2.625 4.317 -19.598 1.00 97.12 147 LEU A C 1
ATOM 1228 O O . LEU A 1 147 ? 3.699 4.193 -19.024 1.00 97.12 147 LEU A O 1
ATOM 1232 N N . SER A 1 148 ? 1.465 4.323 -18.936 1.00 97.06 148 SER A N 1
ATOM 1233 C CA . SER A 1 148 ? 1.388 4.184 -17.476 1.00 97.06 148 SER A CA 1
ATOM 1234 C C . SER A 1 148 ? 1.904 2.821 -17.003 1.00 97.06 148 SER A C 1
ATOM 1236 O O . SER A 1 148 ? 2.642 2.762 -16.023 1.00 97.06 148 SER A O 1
ATOM 1238 N N . ILE A 1 149 ? 1.540 1.735 -17.697 1.00 97.00 149 ILE A N 1
ATOM 1239 C CA . ILE A 1 149 ? 2.000 0.376 -17.368 1.00 97.00 149 ILE A CA 1
ATOM 1240 C C . ILE A 1 149 ? 3.481 0.201 -17.709 1.00 97.00 149 ILE A C 1
ATOM 1242 O O . ILE A 1 149 ? 4.238 -0.257 -16.857 1.00 97.00 149 ILE A O 1
ATOM 1246 N N . GLY A 1 150 ? 3.909 0.619 -18.904 1.00 97.69 150 GLY A N 1
ATOM 1247 C CA . GLY A 1 150 ? 5.315 0.573 -19.310 1.00 97.69 150 GLY A CA 1
ATOM 1248 C C . GLY A 1 150 ? 6.208 1.349 -18.341 1.00 97.69 150 GLY A C 1
ATOM 1249 O O . GLY A 1 150 ? 7.193 0.810 -17.842 1.00 97.69 150 GLY A O 1
ATOM 1250 N N . PHE A 1 151 ? 5.822 2.579 -17.983 1.00 98.06 151 PHE A N 1
ATOM 1251 C CA . PHE A 1 151 ? 6.540 3.381 -16.987 1.00 98.06 151 PHE A CA 1
ATOM 1252 C C . PHE A 1 151 ? 6.537 2.727 -15.600 1.00 98.06 151 PHE A C 1
ATOM 1254 O O . PHE A 1 151 ? 7.519 2.819 -14.868 1.00 98.06 151 PHE A O 1
ATOM 1261 N N . GLY A 1 152 ? 5.462 2.020 -15.246 1.00 97.06 152 GLY A N 1
ATOM 1262 C CA . GLY A 1 152 ? 5.419 1.212 -14.035 1.00 97.06 152 GLY A CA 1
ATOM 1263 C C . GLY A 1 152 ? 6.480 0.115 -14.043 1.00 97.06 152 GLY A C 1
ATOM 1264 O O . GLY A 1 152 ? 7.294 0.072 -13.129 1.00 97.06 152 GLY A O 1
ATOM 1265 N N . PHE A 1 153 ? 6.540 -0.723 -15.081 1.00 97.25 153 PHE A N 1
ATOM 1266 C CA . PHE A 1 153 ? 7.567 -1.771 -15.170 1.00 97.25 153 PHE A CA 1
ATOM 1267 C C . PHE A 1 153 ? 8.989 -1.214 -15.199 1.00 97.25 153 PHE A C 1
ATOM 1269 O O . PHE A 1 153 ? 9.854 -1.763 -14.518 1.00 97.25 153 PHE A O 1
ATOM 1276 N N . PHE A 1 154 ? 9.208 -0.100 -15.904 1.00 97.81 154 PHE A N 1
ATOM 1277 C CA . PHE A 1 154 ? 10.474 0.627 -15.862 1.00 97.81 154 PHE A CA 1
ATOM 1278 C C .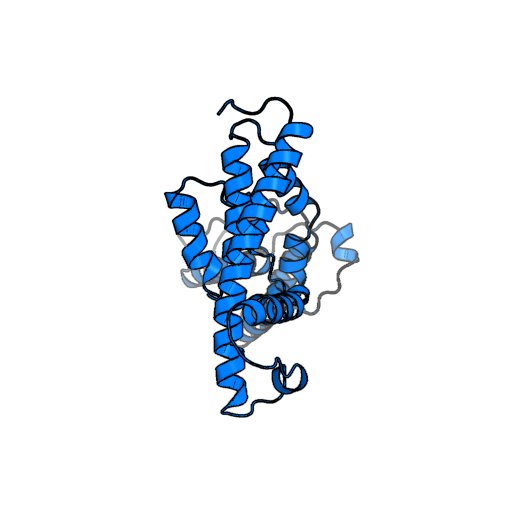 PHE A 1 154 ? 10.866 0.952 -14.421 1.00 97.81 154 PHE A C 1
ATOM 1280 O O . PHE A 1 154 ? 11.890 0.480 -13.939 1.00 97.81 154 PHE A O 1
ATOM 1287 N N . MET A 1 155 ? 10.014 1.689 -13.702 1.00 97.00 155 MET A N 1
ATOM 1288 C CA . MET A 1 155 ? 10.295 2.106 -12.327 1.00 97.00 155 MET A CA 1
ATOM 1289 C C . MET A 1 155 ? 10.398 0.925 -11.362 1.00 97.00 155 MET A C 1
ATOM 1291 O O . MET A 1 155 ? 11.114 1.016 -10.373 1.00 97.00 155 MET A O 1
ATOM 1295 N N . GLY A 1 156 ? 9.696 -0.176 -11.629 1.00 94.31 156 GLY A N 1
ATOM 1296 C CA . GLY A 1 156 ? 9.774 -1.382 -10.814 1.00 94.31 156 GLY A CA 1
ATOM 1297 C C . GLY A 1 156 ? 11.140 -2.068 -10.874 1.00 94.31 156 GLY A C 1
ATOM 1298 O O . GLY A 1 156 ? 11.575 -2.609 -9.863 1.00 94.31 156 GLY A O 1
ATOM 1299 N N . ILE A 1 157 ? 11.815 -2.033 -12.026 1.00 95.62 157 ILE A N 1
ATOM 1300 C CA . ILE A 1 157 ? 13.109 -2.704 -12.250 1.00 95.62 157 ILE A CA 1
ATOM 1301 C C . ILE A 1 157 ? 14.294 -1.741 -12.094 1.00 95.62 157 ILE A C 1
ATOM 1303 O O . ILE A 1 157 ? 15.380 -2.166 -11.702 1.00 95.62 157 ILE A O 1
ATOM 1307 N N . PHE A 1 158 ? 14.100 -0.453 -12.396 1.00 96.31 158 PHE A N 1
ATOM 1308 C CA . PHE A 1 158 ? 15.152 0.561 -12.342 1.00 96.31 158 PHE A CA 1
ATOM 1309 C C . PHE A 1 158 ? 15.840 0.562 -10.961 1.00 96.31 158 PHE A C 1
ATOM 1311 O O . PHE A 1 158 ? 15.144 0.507 -9.943 1.00 96.31 158 PHE A O 1
ATOM 1318 N N . PRO A 1 159 ? 17.186 0.631 -10.879 1.00 92.81 159 PRO A N 1
ATOM 1319 C CA . PRO A 1 159 ? 17.935 0.310 -9.660 1.00 92.81 159 PRO A CA 1
ATOM 1320 C C . PRO A 1 159 ? 17.932 1.442 -8.607 1.00 92.81 159 PRO A C 1
ATOM 1322 O O . PRO A 1 159 ? 18.975 1.888 -8.140 1.00 92.81 159 PRO A O 1
ATOM 1325 N N . ILE A 1 160 ? 16.744 1.892 -8.195 1.00 92.19 160 ILE A N 1
ATOM 1326 C CA . ILE A 1 160 ? 16.475 2.910 -7.159 1.00 92.19 160 ILE A CA 1
ATOM 1327 C C . ILE A 1 160 ? 15.616 2.318 -6.032 1.00 92.19 160 ILE A C 1
ATOM 1329 O O . ILE A 1 160 ? 14.571 2.852 -5.644 1.00 92.19 160 ILE A O 1
ATOM 1333 N N . TRP A 1 161 ? 16.049 1.162 -5.536 1.00 82.00 161 TRP A N 1
ATOM 1334 C CA . TRP A 1 161 ? 15.325 0.326 -4.580 1.00 82.00 161 TRP A CA 1
ATOM 1335 C C . TRP A 1 161 ? 14.808 1.124 -3.380 1.00 82.00 161 TRP A C 1
ATOM 1337 O O . TRP A 1 161 ? 15.546 1.857 -2.729 1.00 82.00 161 TRP A O 1
ATOM 1347 N N . GLY A 1 162 ? 13.507 0.998 -3.111 1.00 84.50 162 GLY A N 1
ATOM 1348 C CA . GLY A 1 162 ? 12.818 1.724 -2.037 1.00 84.50 162 GLY A CA 1
ATOM 1349 C C . GLY A 1 162 ? 12.377 3.150 -2.396 1.00 84.50 162 GLY A C 1
ATOM 1350 O O . GLY A 1 162 ? 11.436 3.657 -1.789 1.00 84.50 162 GLY A O 1
ATOM 1351 N N . PHE A 1 163 ? 12.959 3.769 -3.427 1.00 91.44 163 PHE A N 1
ATOM 1352 C CA . PHE A 1 163 ? 12.623 5.130 -3.869 1.00 91.44 163 PHE A CA 1
ATOM 1353 C C . PHE A 1 163 ? 11.791 5.173 -5.158 1.00 91.44 163 PHE A C 1
ATOM 1355 O O . PHE A 1 163 ? 11.281 6.233 -5.526 1.00 91.44 163 PHE A O 1
ATOM 1362 N N . GLN A 1 164 ? 11.577 4.030 -5.818 1.00 93.19 164 GLN A N 1
ATOM 1363 C CA . GLN A 1 164 ? 10.859 3.953 -7.096 1.00 93.19 164 GLN A CA 1
ATOM 1364 C C . GLN A 1 164 ? 9.459 4.583 -7.079 1.00 93.19 164 GLN A C 1
ATOM 1366 O O . GLN A 1 164 ? 9.103 5.312 -8.000 1.00 93.19 164 GLN A O 1
ATOM 1371 N N . LEU A 1 165 ? 8.659 4.362 -6.028 1.00 93.44 165 LEU A N 1
ATOM 1372 C CA . LEU A 1 165 ? 7.325 4.967 -5.918 1.00 93.44 165 LEU A CA 1
ATOM 1373 C C . LEU A 1 165 ? 7.397 6.433 -5.480 1.00 93.44 165 LEU A C 1
ATOM 1375 O O . LEU A 1 165 ? 6.593 7.239 -5.946 1.00 93.44 165 LEU A O 1
ATOM 1379 N N . LEU A 1 166 ? 8.368 6.782 -4.627 1.00 94.12 166 LEU A N 1
ATOM 1380 C CA . LEU A 1 166 ? 8.572 8.154 -4.160 1.00 94.12 166 LEU A CA 1
ATOM 1381 C C . LEU A 1 166 ? 8.891 9.095 -5.325 1.00 94.12 166 LEU A C 1
ATOM 1383 O O . LEU A 1 166 ? 8.369 10.202 -5.368 1.00 94.12 166 LEU A O 1
ATOM 1387 N N . ILE A 1 167 ? 9.708 8.639 -6.276 1.00 94.94 167 ILE A N 1
ATOM 1388 C CA . ILE A 1 167 ? 10.091 9.396 -7.474 1.00 94.94 167 ILE A CA 1
ATOM 1389 C C . ILE A 1 167 ? 9.056 9.201 -8.591 1.00 94.94 167 ILE A C 1
ATOM 1391 O O . ILE A 1 167 ? 8.649 10.150 -9.263 1.00 94.94 167 ILE A O 1
ATOM 1395 N N . GLY A 1 168 ? 8.581 7.970 -8.777 1.00 95.38 168 GLY A N 1
ATOM 1396 C CA . GLY A 1 168 ? 7.708 7.608 -9.887 1.00 95.38 168 GLY A CA 1
ATOM 1397 C C . GLY A 1 168 ? 6.298 8.185 -9.795 1.00 95.38 168 GLY A C 1
ATOM 1398 O O . GLY A 1 168 ? 5.735 8.538 -10.826 1.00 95.38 168 GLY A O 1
ATOM 1399 N N . ILE A 1 169 ? 5.724 8.348 -8.595 1.00 95.81 169 ILE A N 1
ATOM 1400 C CA . ILE A 1 169 ? 4.389 8.955 -8.446 1.00 95.81 169 ILE A CA 1
ATOM 1401 C C . ILE A 1 169 ? 4.395 10.439 -8.866 1.00 95.81 169 ILE A C 1
ATOM 1403 O O . ILE A 1 169 ? 3.551 10.800 -9.692 1.00 95.81 169 ILE A O 1
ATOM 1407 N N . PRO A 1 170 ? 5.316 11.301 -8.381 1.00 97.25 170 PRO A N 1
ATOM 1408 C CA . PRO A 1 170 ? 5.454 12.671 -8.877 1.00 97.25 170 PRO A CA 1
ATOM 1409 C C . PRO A 1 170 ? 5.664 12.752 -10.390 1.00 97.25 170 PRO A C 1
ATOM 1411 O O . PRO A 1 170 ? 5.003 13.552 -11.048 1.00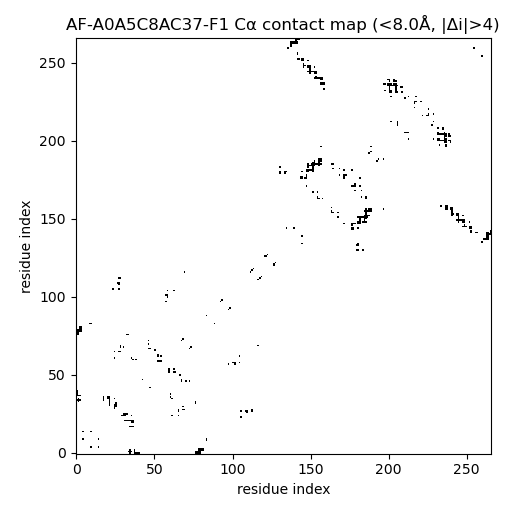 97.25 170 PRO A O 1
ATOM 1414 N N . LEU A 1 171 ? 6.514 11.893 -10.963 1.00 96.56 171 LEU A N 1
ATOM 1415 C CA . LEU A 1 171 ? 6.727 11.849 -12.413 1.00 96.56 171 LEU A CA 1
ATOM 1416 C C . LEU A 1 171 ? 5.458 11.427 -13.163 1.00 96.56 171 LEU A C 1
ATOM 1418 O O . LEU A 1 171 ? 5.069 12.071 -14.133 1.00 96.56 171 LEU A O 1
ATOM 1422 N N . ALA A 1 172 ? 4.743 10.410 -12.682 1.00 96.06 172 ALA A N 1
ATOM 1423 C CA . ALA A 1 172 ? 3.465 10.005 -13.257 1.00 96.06 172 ALA A CA 1
ATOM 1424 C C . ALA A 1 172 ? 2.420 11.131 -13.180 1.00 96.06 172 ALA A C 1
ATOM 1426 O O . ALA A 1 172 ? 1.609 11.279 -14.091 1.00 96.06 172 ALA A O 1
ATOM 1427 N N . MET A 1 173 ? 2.442 11.953 -12.126 1.00 94.25 173 MET A N 1
ATOM 1428 C CA . MET A 1 173 ? 1.598 13.147 -12.026 1.00 94.25 173 MET A CA 1
ATOM 1429 C C . MET A 1 173 ? 2.011 14.227 -13.028 1.00 94.25 173 MET A C 1
ATOM 1431 O O . MET A 1 173 ? 1.138 14.777 -13.702 1.00 94.25 173 MET A O 1
ATOM 1435 N N . LEU A 1 174 ? 3.313 14.488 -13.162 1.00 96.38 174 LEU A N 1
ATOM 1436 C CA . LEU A 1 174 ? 3.874 15.456 -14.105 1.00 96.38 174 LEU A CA 1
ATOM 1437 C C . LEU A 1 174 ? 3.498 15.107 -15.552 1.00 96.38 174 LEU A C 1
ATOM 1439 O O . LEU A 1 174 ? 2.983 15.950 -16.282 1.00 96.38 174 LEU A O 1
ATOM 1443 N N . PHE A 1 175 ? 3.647 13.837 -15.932 1.00 94.44 175 PHE A N 1
ATOM 1444 C CA . PHE A 1 175 ? 3.274 13.316 -17.251 1.00 94.44 175 PHE A CA 1
ATOM 1445 C C . PHE A 1 175 ? 1.775 13.017 -17.396 1.00 94.44 175 PHE A C 1
ATOM 1447 O O . PHE A 1 175 ? 1.338 12.474 -18.411 1.00 94.44 175 PHE A O 1
ATOM 1454 N N . ARG A 1 176 ? 0.965 13.365 -16.386 1.00 94.56 176 ARG A N 1
ATOM 1455 C CA . ARG A 1 176 ? -0.487 13.148 -16.350 1.00 94.56 176 ARG A CA 1
ATOM 1456 C C . ARG A 1 176 ? -0.886 11.696 -16.642 1.00 94.56 176 ARG A C 1
ATOM 1458 O O . ARG A 1 176 ? -1.922 11.487 -17.261 1.00 94.56 176 ARG A O 1
ATOM 1465 N N . LEU A 1 177 ? -0.108 10.706 -16.209 1.00 95.00 177 LEU A N 1
ATOM 1466 C CA . LEU A 1 177 ? -0.351 9.271 -16.401 1.00 95.00 177 LEU A CA 1
ATOM 1467 C C . LEU A 1 177 ? -1.438 8.725 -15.456 1.00 95.00 177 LEU A C 1
ATOM 1469 O O . LEU A 1 177 ? -1.814 9.353 -14.460 1.00 95.00 177 LEU A O 1
ATOM 1473 N N . ASN A 1 178 ? -1.952 7.529 -15.753 1.00 94.50 178 ASN A N 1
ATOM 1474 C CA . ASN A 1 178 ? -2.865 6.826 -14.856 1.00 94.50 178 ASN A CA 1
ATOM 1475 C C . ASN A 1 178 ? -2.074 6.240 -13.676 1.00 94.50 178 ASN A C 1
ATOM 1477 O O . ASN A 1 178 ? -1.396 5.218 -13.788 1.00 94.50 178 ASN A O 1
ATOM 1481 N N . LYS A 1 179 ? -2.200 6.891 -12.517 1.00 93.50 179 LYS A N 1
ATOM 1482 C CA . LYS A 1 179 ? -1.498 6.532 -11.277 1.00 93.50 179 LYS A CA 1
ATOM 1483 C C . LYS A 1 179 ? -1.797 5.113 -10.797 1.00 93.50 179 LYS A C 1
ATOM 1485 O O . LYS A 1 179 ? -0.908 4.471 -10.253 1.00 93.50 179 LYS A O 1
ATOM 1490 N N . VAL A 1 180 ? -3.024 4.619 -10.980 1.00 92.38 180 VAL A N 1
ATOM 1491 C CA . VAL A 1 180 ? -3.401 3.281 -10.499 1.00 92.38 180 VAL A CA 1
ATOM 1492 C C . VAL A 1 180 ? -2.693 2.212 -11.321 1.00 92.38 180 VAL A C 1
ATOM 1494 O O . VAL A 1 180 ? -2.090 1.305 -10.750 1.00 92.38 180 VAL A O 1
ATOM 1497 N N . LEU A 1 181 ? -2.713 2.346 -12.648 1.00 94.19 181 LEU A N 1
ATOM 1498 C CA . LEU A 1 181 ? -2.022 1.422 -13.547 1.00 94.19 181 LEU A CA 1
ATOM 1499 C C . LEU A 1 181 ? -0.502 1.484 -13.358 1.00 94.19 181 LEU A C 1
ATOM 1501 O O . LEU A 1 181 ? 0.136 0.439 -13.261 1.00 94.19 181 LEU A O 1
ATOM 1505 N N . PHE A 1 182 ? 0.049 2.693 -13.209 1.00 96.12 182 PHE A N 1
ATOM 1506 C CA . PHE A 1 182 ? 1.461 2.901 -12.893 1.00 96.12 182 PHE A CA 1
ATOM 1507 C C . PHE A 1 182 ? 1.875 2.203 -11.590 1.00 96.12 182 PHE A C 1
ATOM 1509 O O . PHE A 1 182 ? 2.774 1.368 -11.609 1.00 96.12 182 PHE A O 1
ATOM 1516 N N . ILE A 1 183 ? 1.203 2.495 -10.468 1.00 93.62 183 ILE A N 1
ATOM 1517 C CA . ILE A 1 183 ? 1.538 1.907 -9.161 1.00 93.62 183 ILE A CA 1
ATOM 1518 C C . ILE A 1 183 ? 1.402 0.384 -9.217 1.00 93.62 183 ILE A C 1
ATOM 1520 O O . ILE A 1 183 ? 2.243 -0.324 -8.673 1.00 93.62 183 ILE A O 1
ATOM 1524 N N . THR A 1 184 ? 0.373 -0.132 -9.892 1.00 91.75 184 THR A N 1
ATOM 1525 C CA . THR A 1 184 ? 0.175 -1.581 -10.036 1.00 91.75 184 THR A CA 1
ATOM 1526 C C . THR A 1 184 ? 1.359 -2.232 -10.752 1.00 91.75 184 THR A C 1
ATOM 1528 O O . THR A 1 184 ? 1.909 -3.207 -10.250 1.00 91.75 184 THR A O 1
ATOM 1531 N N . ALA A 1 185 ? 1.791 -1.672 -11.885 1.00 94.50 185 ALA A N 1
ATOM 1532 C CA . ALA A 1 185 ? 2.910 -2.203 -12.660 1.00 94.50 185 ALA A CA 1
ATOM 1533 C C . ALA A 1 185 ? 4.275 -1.998 -11.969 1.00 94.50 185 ALA A C 1
ATOM 1535 O O . ALA A 1 185 ? 5.126 -2.881 -12.016 1.00 94.50 185 ALA A O 1
ATOM 1536 N N . ALA A 1 186 ? 4.469 -0.890 -11.245 1.00 93.88 186 ALA A N 1
ATOM 1537 C CA . ALA A 1 186 ? 5.696 -0.607 -10.492 1.00 93.88 186 ALA A CA 1
ATOM 1538 C C . ALA A 1 186 ? 5.952 -1.554 -9.310 1.00 93.88 186 ALA A C 1
ATOM 1540 O O . ALA A 1 186 ? 7.064 -1.597 -8.787 1.00 93.88 186 ALA A O 1
ATOM 1541 N N . ASN A 1 187 ? 4.951 -2.335 -8.898 1.00 91.19 187 ASN A N 1
ATOM 1542 C CA . ASN A 1 187 ? 5.093 -3.381 -7.886 1.00 91.19 187 ASN A CA 1
ATOM 1543 C C . ASN A 1 187 ? 5.451 -4.754 -8.490 1.00 91.19 187 ASN A C 1
ATOM 1545 O O . ASN A 1 187 ? 5.193 -5.776 -7.865 1.00 91.19 187 ASN A O 1
ATOM 1549 N N . ILE A 1 188 ? 6.051 -4.810 -9.685 1.00 89.06 188 ILE A N 1
ATOM 1550 C CA . ILE A 1 188 ? 6.564 -6.065 -10.267 1.00 89.06 188 ILE A CA 1
ATOM 1551 C C . ILE A 1 188 ? 7.664 -6.713 -9.404 1.00 89.06 188 ILE A C 1
ATOM 1553 O O . ILE A 1 188 ? 7.763 -7.936 -9.340 1.00 89.06 188 ILE A O 1
ATOM 1557 N N . SER A 1 189 ? 8.425 -5.904 -8.663 1.00 84.06 189 SER A N 1
ATOM 1558 C CA . SER A 1 189 ? 9.509 -6.330 -7.763 1.00 84.06 189 SER A CA 1
ATOM 1559 C C . SER A 1 189 ? 9.001 -6.808 -6.399 1.00 84.06 189 SER A C 1
ATOM 1561 O O . SER A 1 189 ? 9.501 -6.401 -5.351 1.00 84.06 189 SER A O 1
ATOM 1563 N N . ILE A 1 190 ? 7.978 -7.669 -6.394 1.00 84.19 190 ILE A N 1
ATOM 1564 C CA . ILE A 1 190 ? 7.556 -8.392 -5.184 1.00 84.19 190 ILE A CA 1
ATOM 1565 C C . ILE A 1 190 ? 8.669 -9.347 -4.717 1.00 84.19 190 ILE A C 1
ATOM 1567 O O . ILE A 1 190 ? 9.423 -9.829 -5.561 1.00 84.19 190 ILE A O 1
ATOM 1571 N N . PRO A 1 191 ? 8.763 -9.699 -3.417 1.00 80.62 191 PRO A N 1
ATOM 1572 C CA . PRO A 1 191 ? 9.879 -10.493 -2.890 1.00 80.62 191 PRO A CA 1
ATOM 1573 C C . PRO A 1 191 ? 10.225 -11.771 -3.679 1.00 80.62 191 PRO A C 1
ATOM 1575 O O . PRO A 1 191 ? 11.409 -11.992 -3.919 1.00 80.62 191 PRO A O 1
ATOM 1578 N N . PRO A 1 192 ? 9.254 -12.569 -4.176 1.00 83.62 192 PRO A N 1
ATOM 1579 C CA . PRO A 1 192 ? 9.560 -13.734 -5.015 1.00 83.62 192 PRO A CA 1
ATOM 1580 C C . PRO A 1 192 ? 10.181 -13.403 -6.381 1.00 83.62 192 PRO A C 1
ATOM 1582 O O . PRO A 1 192 ? 10.889 -14.228 -6.946 1.00 83.62 192 PRO A O 1
ATOM 1585 N N . MET A 1 193 ? 9.917 -12.211 -6.923 1.00 86.12 193 MET A N 1
ATOM 1586 C CA . MET A 1 193 ? 10.429 -11.765 -8.223 1.00 86.12 193 MET A CA 1
ATOM 1587 C C . MET A 1 193 ? 11.811 -11.118 -8.122 1.00 86.12 193 MET A C 1
ATOM 1589 O O . MET A 1 193 ? 12.516 -11.059 -9.124 1.00 86.12 193 MET A O 1
ATOM 1593 N N . ILE A 1 194 ? 12.226 -10.661 -6.935 1.00 87.38 194 ILE A N 1
ATOM 1594 C CA . ILE A 1 194 ? 13.513 -9.976 -6.735 1.00 87.38 194 ILE A CA 1
ATOM 1595 C C . ILE A 1 194 ? 14.702 -10.831 -7.209 1.00 87.38 194 ILE A C 1
ATOM 1597 O O . ILE A 1 194 ? 15.487 -10.311 -8.003 1.00 87.38 194 ILE A O 1
ATOM 1601 N N . PRO A 1 195 ? 14.839 -12.124 -6.836 1.00 85.00 195 PRO A N 1
ATOM 1602 C CA . PRO A 1 195 ? 15.945 -12.947 -7.328 1.00 85.00 195 PRO A CA 1
ATOM 1603 C C . PRO A 1 195 ? 15.955 -13.081 -8.854 1.00 85.00 195 PRO A C 1
ATOM 1605 O O . PRO A 1 195 ? 17.016 -13.016 -9.468 1.00 85.00 195 PRO A O 1
ATOM 1608 N N . LEU A 1 196 ? 14.776 -13.204 -9.477 1.00 88.44 196 LEU A N 1
ATOM 1609 C CA . LEU A 1 196 ? 14.655 -13.300 -10.932 1.00 88.44 196 LEU A CA 1
ATOM 1610 C C . LEU A 1 196 ? 15.063 -11.994 -11.620 1.00 88.44 196 LEU A C 1
ATOM 1612 O O . LEU A 1 196 ? 15.737 -12.031 -12.647 1.00 88.44 196 LEU A O 1
ATOM 1616 N N . ILE A 1 197 ? 14.671 -10.849 -11.056 1.00 90.75 197 ILE A N 1
ATOM 1617 C CA . ILE A 1 197 ? 15.044 -9.528 -11.568 1.00 90.75 197 ILE A CA 1
ATOM 1618 C C . ILE A 1 197 ? 16.552 -9.331 -11.440 1.00 90.75 197 ILE A C 1
ATOM 1620 O O . ILE A 1 197 ? 17.177 -8.941 -12.415 1.00 90.75 197 ILE A O 1
ATOM 1624 N N . ILE A 1 198 ? 17.155 -9.663 -10.295 1.00 88.31 198 ILE A N 1
ATOM 1625 C CA . ILE A 1 198 ? 18.610 -9.572 -10.105 1.00 88.31 198 ILE A CA 1
ATOM 1626 C C . ILE A 1 198 ? 19.345 -10.456 -11.113 1.00 88.31 198 ILE A C 1
ATOM 1628 O O . ILE A 1 198 ? 20.247 -9.979 -11.797 1.00 88.31 198 ILE A O 1
ATOM 1632 N N . TYR A 1 199 ? 18.927 -11.715 -11.254 1.00 87.25 199 TYR A N 1
ATOM 1633 C CA . TYR A 1 199 ? 19.519 -12.646 -12.212 1.00 87.25 199 TYR A CA 1
ATOM 1634 C C . TYR A 1 199 ? 19.396 -12.144 -13.660 1.00 87.25 199 TYR A C 1
ATOM 1636 O O . TYR A 1 199 ? 20.378 -12.120 -14.398 1.00 87.25 199 TYR A O 1
ATOM 1644 N N . SER A 1 200 ? 18.210 -11.671 -14.053 1.00 90.44 200 SER A N 1
ATOM 1645 C CA . SER A 1 200 ? 17.964 -11.127 -15.396 1.00 90.44 200 SER A CA 1
ATOM 1646 C C . SER A 1 200 ? 18.761 -9.844 -15.649 1.00 90.44 200 SER A C 1
ATOM 1648 O O . SER A 1 200 ? 19.277 -9.638 -16.746 1.00 90.44 200 SER A O 1
ATOM 1650 N N . SER A 1 201 ? 18.905 -8.989 -14.635 1.00 91.62 201 SER A N 1
ATOM 1651 C CA . SER A 1 201 ? 19.757 -7.802 -14.694 1.00 91.62 201 SER A CA 1
ATOM 1652 C C . SER A 1 201 ? 21.218 -8.198 -14.896 1.00 91.62 201 SER A C 1
ATOM 1654 O O . SER A 1 201 ? 21.863 -7.683 -15.795 1.00 91.62 201 SER A O 1
ATOM 1656 N N . LEU A 1 202 ? 21.748 -9.173 -14.157 1.00 88.19 202 LEU A N 1
ATOM 1657 C CA . LEU A 1 202 ? 23.121 -9.646 -14.376 1.00 88.19 202 LEU A CA 1
ATOM 1658 C C . LEU A 1 202 ? 23.321 -10.213 -15.792 1.00 88.19 202 LEU A C 1
ATOM 1660 O O . LEU A 1 202 ? 24.292 -9.851 -16.460 1.00 88.19 202 LEU A O 1
ATOM 1664 N N . LEU A 1 203 ? 22.374 -11.024 -16.277 1.00 87.62 203 LEU A N 1
ATOM 1665 C CA . LEU A 1 203 ? 22.412 -11.620 -17.617 1.00 87.62 203 LEU A CA 1
ATOM 1666 C C . LEU A 1 203 ? 22.393 -10.557 -18.726 1.00 87.62 203 LEU A C 1
ATOM 1668 O O . LEU A 1 203 ? 23.187 -10.607 -19.660 1.00 87.62 203 LEU A O 1
ATOM 1672 N N . THR A 1 204 ? 21.517 -9.559 -18.610 1.00 89.38 204 THR A N 1
ATOM 1673 C CA . THR A 1 204 ? 21.461 -8.438 -19.564 1.00 89.38 204 THR A CA 1
ATOM 1674 C C . THR A 1 204 ? 22.693 -7.536 -19.479 1.00 89.38 204 THR A C 1
ATOM 1676 O O . THR A 1 204 ? 23.171 -7.065 -20.509 1.00 89.38 204 THR A O 1
ATOM 1679 N N . GLY A 1 205 ? 23.249 -7.328 -18.282 1.00 87.44 205 GLY A N 1
ATOM 1680 C CA . GLY A 1 205 ? 24.468 -6.544 -18.073 1.00 87.44 205 GLY A CA 1
ATOM 1681 C C . GLY A 1 205 ? 25.710 -7.184 -18.695 1.00 87.44 205 GLY A C 1
ATOM 1682 O O . GLY A 1 205 ? 26.575 -6.466 -19.193 1.00 87.44 205 GLY A O 1
ATOM 1683 N N . GLN A 1 206 ? 25.764 -8.520 -18.745 1.00 85.12 206 GLN A N 1
ATOM 1684 C CA . GLN A 1 206 ? 26.872 -9.275 -19.347 1.00 85.12 206 GLN A CA 1
ATOM 1685 C C . GLN A 1 206 ? 27.065 -8.957 -20.837 1.00 85.12 206 GLN A C 1
ATOM 1687 O O .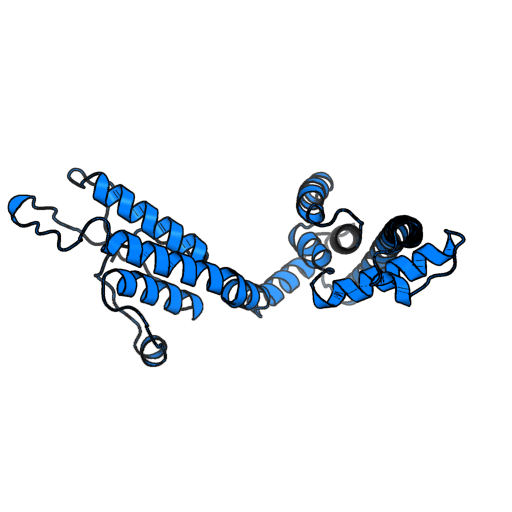 GLN A 1 206 ? 28.169 -9.056 -21.358 1.00 85.12 206 GLN A O 1
ATOM 1692 N N . LEU A 1 207 ? 25.998 -8.550 -21.532 1.00 83.50 207 LEU A N 1
ATOM 1693 C CA . LEU A 1 207 ? 26.063 -8.192 -22.952 1.00 83.50 207 LEU A CA 1
ATOM 1694 C C . LEU A 1 207 ? 26.904 -6.932 -23.218 1.00 83.50 207 LEU A C 1
ATOM 1696 O O . LEU A 1 207 ? 27.366 -6.742 -24.340 1.00 83.50 207 LEU A O 1
ATOM 1700 N N . PHE A 1 208 ? 27.081 -6.068 -22.213 1.00 83.25 208 PHE A N 1
ATOM 1701 C CA . PHE A 1 208 ? 27.714 -4.751 -22.365 1.00 83.25 208 PHE A CA 1
ATOM 1702 C C . PHE A 1 208 ? 28.918 -4.536 -21.448 1.00 83.25 208 PHE A C 1
ATOM 1704 O O . PHE A 1 208 ? 29.748 -3.672 -21.726 1.00 83.25 208 PHE A O 1
ATOM 1711 N N . VAL A 1 209 ? 29.022 -5.296 -20.358 1.00 81.75 209 VAL A N 1
ATOM 1712 C CA . VAL A 1 209 ? 30.142 -5.233 -19.420 1.00 81.75 209 VAL A CA 1
ATOM 1713 C C . VAL A 1 209 ? 30.985 -6.491 -19.589 1.00 81.75 209 VAL A C 1
ATOM 1715 O O . VAL A 1 209 ? 30.515 -7.597 -19.340 1.00 81.75 209 VAL A O 1
ATOM 1718 N N . SER A 1 210 ? 32.239 -6.319 -20.005 1.00 65.25 210 SER A N 1
ATOM 1719 C CA . SER A 1 210 ? 33.200 -7.414 -20.145 1.00 65.25 210 SER A CA 1
ATOM 1720 C C . SER A 1 210 ? 33.563 -7.987 -18.769 1.00 65.25 210 SER A C 1
ATOM 1722 O O . SER A 1 210 ? 34.233 -7.322 -17.980 1.00 65.25 210 SER A O 1
ATOM 1724 N N . GLY A 1 211 ? 33.131 -9.216 -18.486 1.00 64.19 211 GLY A N 1
ATOM 1725 C CA . GLY A 1 211 ? 33.431 -9.950 -17.255 1.00 64.19 211 GLY A CA 1
ATOM 1726 C C . GLY A 1 211 ? 32.720 -11.305 -17.227 1.00 64.19 211 GLY A C 1
ATOM 1727 O O . GLY A 1 211 ? 31.625 -11.445 -17.776 1.00 64.19 211 GLY A O 1
ATOM 1728 N N . GLU A 1 212 ? 33.342 -12.324 -16.630 1.00 62.94 212 GLU A N 1
ATOM 1729 C CA . GLU A 1 212 ? 32.667 -13.602 -16.388 1.00 62.94 212 GLU A CA 1
ATOM 1730 C C . GLU A 1 212 ? 31.663 -13.445 -15.242 1.00 62.94 212 GLU A C 1
ATOM 1732 O O . GLU A 1 212 ? 31.998 -12.958 -14.162 1.00 62.94 212 GLU A O 1
ATOM 1737 N N . VAL A 1 213 ? 30.416 -13.865 -15.470 1.00 60.56 213 VAL A N 1
ATOM 1738 C CA . VAL A 1 213 ? 29.411 -13.905 -14.405 1.00 60.56 213 VAL A CA 1
ATOM 1739 C C . VAL A 1 213 ? 29.693 -15.111 -13.533 1.00 60.56 213 VAL A C 1
ATOM 1741 O O . VAL A 1 213 ? 29.310 -16.240 -13.847 1.00 60.56 213 VAL A O 1
ATOM 1744 N N . HIS A 1 214 ? 30.343 -14.873 -12.404 1.00 62.66 214 HIS A N 1
ATOM 1745 C CA . HIS A 1 214 ? 30.495 -15.886 -11.376 1.00 62.66 214 HIS A CA 1
ATOM 1746 C C . HIS A 1 214 ? 29.194 -15.967 -10.569 1.00 62.66 214 HIS A C 1
ATOM 1748 O O . HIS A 1 214 ? 29.016 -15.319 -9.542 1.00 62.66 214 HIS A O 1
ATOM 1754 N N . TYR A 1 215 ? 28.248 -16.777 -11.052 1.00 63.53 215 TYR A N 1
ATOM 1755 C CA . TYR A 1 215 ? 26.949 -16.990 -10.400 1.00 63.53 215 TYR A CA 1
ATOM 1756 C C . TYR A 1 215 ? 27.076 -17.467 -8.943 1.00 63.53 215 TYR A C 1
ATOM 1758 O O . TYR A 1 215 ? 26.196 -17.194 -8.128 1.00 63.53 215 TYR A O 1
ATOM 1766 N N . SER A 1 216 ? 28.180 -18.143 -8.607 1.00 60.16 216 SER A N 1
ATOM 1767 C CA . SER A 1 216 ? 28.521 -18.565 -7.246 1.00 60.16 216 SER A CA 1
ATOM 1768 C C . SER A 1 216 ? 28.856 -17.392 -6.318 1.00 60.16 216 SER A C 1
ATOM 1770 O O . SER A 1 216 ? 28.502 -17.446 -5.145 1.00 60.16 216 SER A O 1
ATOM 1772 N N . SER A 1 217 ? 29.441 -16.300 -6.825 1.00 56.88 217 SER A N 1
ATOM 1773 C CA . SER A 1 217 ? 29.807 -15.129 -6.014 1.00 56.88 217 SER A CA 1
ATOM 1774 C C . SER A 1 217 ? 28.710 -14.071 -5.890 1.00 56.88 217 SER A C 1
ATOM 1776 O O . SER A 1 217 ? 28.897 -13.045 -5.243 1.00 56.88 217 SER A O 1
ATOM 1778 N N . VAL A 1 218 ? 27.510 -14.336 -6.417 1.00 58.28 218 VAL A N 1
ATOM 1779 C CA . VAL A 1 218 ? 26.317 -13.516 -6.127 1.00 58.28 218 VAL A CA 1
ATOM 1780 C C . VAL A 1 218 ? 25.918 -13.623 -4.645 1.00 58.28 218 VAL A C 1
ATOM 1782 O O . VAL A 1 218 ? 25.307 -12.702 -4.105 1.00 58.28 218 VAL A O 1
ATOM 1785 N N . LEU A 1 219 ? 26.285 -14.727 -3.980 1.00 56.72 219 LEU A N 1
ATOM 1786 C CA . LEU A 1 219 ? 26.081 -14.943 -2.542 1.00 56.72 219 LEU A CA 1
ATOM 1787 C C . LEU A 1 219 ? 27.368 -14.787 -1.713 1.00 56.72 219 LEU A C 1
ATOM 1789 O O . LEU A 1 219 ? 27.272 -14.554 -0.507 1.00 56.72 219 LEU A O 1
ATOM 1793 N N . ASP A 1 220 ? 28.546 -14.863 -2.341 1.00 55.50 220 ASP A N 1
ATOM 1794 C CA . ASP A 1 220 ? 29.833 -14.698 -1.662 1.00 55.50 220 ASP A CA 1
ATOM 1795 C C . ASP A 1 220 ? 30.318 -13.245 -1.739 1.00 55.50 220 ASP A C 1
ATOM 1797 O O . ASP A 1 220 ? 30.701 -12.728 -2.787 1.00 55.50 220 ASP A O 1
ATOM 1801 N N . PHE A 1 221 ? 30.338 -12.574 -0.587 1.00 55.44 221 PHE A N 1
ATOM 1802 C CA . PHE A 1 221 ? 30.706 -11.163 -0.446 1.00 55.44 221 PHE A CA 1
ATOM 1803 C C . PHE A 1 221 ? 32.230 -10.907 -0.542 1.00 55.44 221 PHE A C 1
ATOM 1805 O O . PHE A 1 221 ? 32.819 -10.260 0.326 1.00 55.44 221 PHE A O 1
ATOM 1812 N N . SER A 1 222 ? 32.898 -11.406 -1.586 1.00 58.91 222 SER A N 1
ATOM 1813 C CA . SER A 1 222 ? 34.319 -11.125 -1.858 1.00 58.91 222 SER A CA 1
ATOM 1814 C C . SER A 1 222 ? 34.524 -9.712 -2.428 1.00 58.91 222 SER A C 1
ATOM 1816 O O . SER A 1 222 ? 33.865 -9.303 -3.381 1.00 58.91 222 SER A O 1
ATOM 1818 N N . SER A 1 223 ? 35.470 -8.942 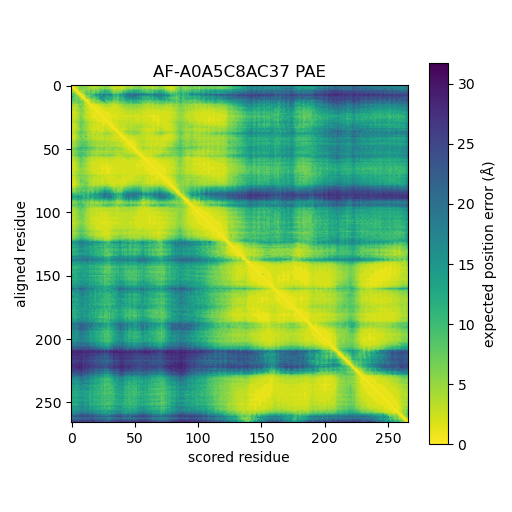-1.884 1.00 60.09 223 SER A N 1
ATOM 1819 C CA . SER A 1 223 ? 35.547 -7.480 -2.065 1.00 60.09 223 SER A CA 1
ATOM 1820 C C . SER A 1 223 ? 35.826 -6.978 -3.491 1.00 60.09 223 SER A C 1
ATOM 1822 O O . SER A 1 223 ? 35.401 -5.872 -3.821 1.00 60.09 223 SER A O 1
ATOM 1824 N N . LYS A 1 224 ? 36.504 -7.753 -4.350 1.00 60.94 224 LYS A N 1
ATOM 1825 C CA . LYS A 1 224 ? 36.784 -7.355 -5.749 1.00 60.94 224 LYS A CA 1
ATOM 1826 C C . LYS A 1 224 ? 35.736 -7.857 -6.745 1.00 60.94 224 LYS A C 1
ATOM 1828 O O . LYS A 1 224 ? 35.373 -7.125 -7.662 1.00 60.94 224 LYS A O 1
ATOM 1833 N N . GLU A 1 225 ? 35.211 -9.062 -6.544 1.00 60.78 225 GLU A N 1
ATOM 1834 C CA . GLU A 1 225 ? 34.171 -9.645 -7.406 1.00 60.78 225 GLU A CA 1
ATOM 1835 C C . GLU A 1 225 ? 32.808 -8.983 -7.180 1.00 60.78 225 GLU A C 1
ATOM 1837 O O . GLU A 1 225 ? 32.080 -8.706 -8.133 1.00 60.78 225 GLU A O 1
ATOM 1842 N N . VAL A 1 226 ? 32.505 -8.602 -5.933 1.00 62.59 226 VAL A N 1
ATOM 1843 C CA . VAL A 1 226 ? 31.283 -7.864 -5.582 1.00 62.59 226 VAL A CA 1
ATOM 1844 C C . VAL A 1 226 ? 31.192 -6.533 -6.332 1.00 62.59 226 VAL A C 1
ATOM 1846 O O . VAL A 1 226 ? 30.110 -6.168 -6.782 1.00 62.59 226 VAL A O 1
ATOM 1849 N N . GLN A 1 227 ? 32.300 -5.810 -6.530 1.00 66.00 227 GLN A N 1
ATOM 1850 C CA . GLN A 1 227 ? 32.263 -4.518 -7.225 1.00 66.00 227 GLN A CA 1
ATOM 1851 C C . GLN A 1 227 ? 31.948 -4.665 -8.723 1.00 66.00 227 GLN A C 1
ATOM 1853 O O . GLN A 1 227 ? 31.153 -3.888 -9.257 1.00 66.00 227 GLN A O 1
ATOM 1858 N N . SER A 1 228 ? 32.533 -5.669 -9.387 1.00 67.88 228 SER A N 1
ATOM 1859 C CA . SER A 1 228 ? 32.247 -5.970 -10.797 1.00 67.88 228 SER A CA 1
ATOM 1860 C C . SER A 1 228 ? 30.789 -6.408 -10.979 1.00 67.88 228 SER A C 1
ATOM 1862 O O . SER A 1 228 ? 30.073 -5.840 -11.807 1.00 67.88 228 SER A O 1
ATOM 1864 N N . ASN A 1 229 ? 30.308 -7.298 -10.104 1.00 76.56 229 ASN A N 1
ATOM 1865 C CA . ASN A 1 229 ? 28.923 -7.768 -10.098 1.00 76.56 229 ASN A CA 1
ATOM 1866 C C . ASN A 1 229 ? 27.918 -6.633 -9.837 1.00 76.56 229 ASN A C 1
ATOM 1868 O O . ASN A 1 229 ? 26.863 -6.594 -10.467 1.00 76.56 229 ASN A O 1
ATOM 1872 N N . ILE A 1 230 ? 28.239 -5.676 -8.957 1.00 82.06 230 ILE A N 1
ATOM 1873 C CA . ILE A 1 230 ? 27.391 -4.501 -8.706 1.00 82.06 230 ILE A CA 1
ATOM 1874 C C . ILE A 1 230 ? 27.307 -3.617 -9.952 1.00 82.06 230 ILE A C 1
ATOM 1876 O O . ILE A 1 230 ? 26.204 -3.260 -10.362 1.00 82.06 230 ILE A O 1
ATOM 1880 N N . TYR A 1 231 ? 28.437 -3.261 -10.571 1.00 84.94 231 TYR A N 1
ATOM 1881 C CA . TYR A 1 231 ? 28.424 -2.411 -11.767 1.00 84.94 231 TYR A CA 1
ATOM 1882 C C . TYR A 1 231 ? 27.638 -3.064 -12.909 1.00 84.94 231 TYR A C 1
ATOM 1884 O O . TYR A 1 231 ? 26.756 -2.438 -13.500 1.00 84.94 231 TYR A O 1
ATOM 1892 N N . GLN A 1 232 ? 27.898 -4.347 -13.157 1.00 86.56 232 GLN A N 1
ATOM 1893 C CA . GLN A 1 232 ? 27.181 -5.133 -14.150 1.00 86.56 232 GLN A CA 1
ATOM 1894 C C . GLN A 1 232 ? 25.682 -5.205 -13.853 1.00 86.56 232 GLN A C 1
ATOM 1896 O O . GLN A 1 232 ? 24.865 -5.014 -14.754 1.00 86.56 232 GLN A O 1
ATOM 1901 N N . TYR A 1 233 ? 25.311 -5.424 -12.592 1.00 89.12 233 TYR A N 1
ATOM 1902 C CA . TYR A 1 233 ? 23.922 -5.395 -12.158 1.00 89.12 233 TYR A CA 1
ATOM 1903 C C . TYR A 1 233 ? 23.260 -4.042 -12.439 1.00 89.12 233 TYR A C 1
ATOM 1905 O O . TYR A 1 233 ? 22.145 -4.020 -12.950 1.00 89.12 233 TYR A O 1
ATOM 1913 N N . PHE A 1 234 ? 23.919 -2.917 -12.144 1.00 91.56 234 PHE A N 1
ATOM 1914 C CA . PHE A 1 234 ? 23.364 -1.585 -12.402 1.00 91.56 234 PHE A CA 1
ATOM 1915 C C . PHE A 1 234 ? 23.138 -1.338 -13.896 1.00 91.56 234 PHE A C 1
ATOM 1917 O O . PHE A 1 234 ? 22.048 -0.915 -14.284 1.00 91.56 234 PHE A O 1
ATOM 1924 N N . VAL A 1 235 ? 24.138 -1.631 -14.733 1.00 92.12 235 VAL A N 1
ATOM 1925 C CA . VAL A 1 235 ? 24.028 -1.498 -16.196 1.00 92.12 235 VAL A CA 1
ATOM 1926 C C . VAL A 1 235 ? 22.899 -2.381 -16.722 1.00 92.12 235 VAL A C 1
ATOM 1928 O O . VAL A 1 235 ? 22.014 -1.914 -17.438 1.00 92.12 235 VAL A O 1
ATOM 1931 N N . GLY A 1 236 ? 22.881 -3.642 -16.300 1.00 93.50 236 GLY A N 1
ATOM 1932 C CA . GLY A 1 236 ? 21.861 -4.602 -16.679 1.00 93.50 236 GLY A CA 1
ATOM 1933 C C . GLY A 1 236 ? 20.455 -4.228 -16.219 1.00 93.50 236 GLY A C 1
ATOM 1934 O O . GLY A 1 236 ? 19.522 -4.279 -17.009 1.00 93.50 236 GLY A O 1
ATOM 1935 N N . ALA A 1 237 ? 20.285 -3.755 -14.984 1.00 94.19 237 ALA A N 1
ATOM 1936 C CA . ALA A 1 237 ? 18.994 -3.307 -14.465 1.00 94.19 237 ALA A CA 1
ATOM 1937 C C . ALA A 1 237 ? 18.451 -2.094 -15.235 1.00 94.19 237 ALA A C 1
ATOM 1939 O O . ALA A 1 237 ? 17.253 -2.030 -15.511 1.00 94.19 237 ALA A O 1
ATOM 1940 N N . ILE A 1 238 ? 19.315 -1.153 -15.635 1.00 95.88 238 ILE A N 1
ATOM 1941 C CA . ILE A 1 238 ? 18.919 -0.028 -16.495 1.00 95.88 238 ILE A CA 1
ATOM 1942 C C . ILE A 1 238 ? 18.431 -0.554 -17.849 1.00 95.88 238 ILE A C 1
ATOM 1944 O O . ILE A 1 238 ? 17.322 -0.221 -18.268 1.00 95.88 238 ILE A O 1
ATOM 1948 N N . LEU A 1 239 ? 19.196 -1.426 -18.505 1.00 95.31 239 LEU A N 1
ATOM 1949 C CA . LEU A 1 239 ? 18.817 -1.999 -19.801 1.00 95.31 239 LEU A CA 1
ATOM 1950 C C . LEU A 1 239 ? 17.526 -2.819 -19.716 1.00 95.31 239 LEU A C 1
ATOM 1952 O O . LEU A 1 239 ? 16.611 -2.628 -20.518 1.00 95.31 239 LEU A O 1
ATOM 1956 N N . LEU A 1 240 ? 17.419 -3.681 -18.706 1.00 95.81 240 LEU A N 1
ATOM 1957 C CA . LEU A 1 240 ? 16.241 -4.495 -18.440 1.00 95.81 240 LEU A CA 1
ATOM 1958 C C . LEU A 1 240 ? 15.014 -3.622 -18.161 1.00 95.81 240 LEU A C 1
ATOM 1960 O O . LEU A 1 240 ? 13.931 -3.931 -18.651 1.00 95.81 240 LEU A O 1
ATOM 1964 N N . SER A 1 241 ? 15.164 -2.515 -17.427 1.00 97.12 241 SER A N 1
ATOM 1965 C CA . SER A 1 241 ? 14.059 -1.587 -17.160 1.00 97.12 241 SER A CA 1
ATOM 1966 C C . SER A 1 241 ? 13.551 -0.906 -18.435 1.00 97.12 241 SER A C 1
ATOM 1968 O O . SER A 1 241 ? 12.338 -0.803 -18.632 1.00 97.12 241 SER A O 1
ATOM 1970 N N . VAL A 1 242 ? 14.452 -0.502 -19.340 1.00 97.25 242 VAL A N 1
ATOM 1971 C CA . VAL A 1 242 ? 14.099 0.074 -20.648 1.00 97.25 242 VAL A CA 1
ATOM 1972 C C . VAL A 1 242 ? 13.424 -0.976 -21.527 1.00 97.25 242 VAL A C 1
ATOM 1974 O O . VAL A 1 242 ? 12.391 -0.705 -22.136 1.00 97.25 242 VAL A O 1
ATOM 1977 N N . PHE A 1 243 ? 13.947 -2.200 -21.556 1.00 96.56 243 PHE A N 1
ATOM 1978 C CA . PHE A 1 243 ? 13.305 -3.301 -22.268 1.00 96.56 243 PHE A CA 1
ATOM 1979 C C . PHE A 1 243 ? 11.894 -3.578 -21.726 1.00 96.56 243 PHE A C 1
ATOM 1981 O O . PHE A 1 243 ? 10.933 -3.648 -22.494 1.00 96.56 243 PHE A O 1
ATOM 1988 N N . ALA A 1 244 ? 11.742 -3.667 -20.403 1.00 96.75 244 ALA A N 1
ATOM 1989 C CA . ALA A 1 244 ? 10.461 -3.905 -19.748 1.00 96.75 244 ALA A CA 1
ATOM 1990 C C . ALA A 1 244 ? 9.451 -2.773 -19.995 1.00 96.75 244 ALA A C 1
ATOM 1992 O O . ALA A 1 244 ? 8.256 -3.049 -20.129 1.00 96.75 244 ALA A O 1
ATOM 1993 N N . PHE A 1 245 ? 9.915 -1.523 -20.120 1.00 98.12 245 PHE A N 1
ATOM 1994 C CA . PHE A 1 245 ? 9.087 -0.396 -20.550 1.00 98.12 245 PHE A CA 1
ATOM 1995 C C . PHE A 1 245 ? 8.446 -0.668 -21.911 1.00 98.12 245 PHE A C 1
ATOM 1997 O O . PHE A 1 245 ? 7.219 -0.645 -22.029 1.00 98.12 245 PHE A O 1
ATOM 2004 N N . PHE A 1 246 ? 9.266 -0.943 -22.930 1.00 98.12 246 PHE A N 1
ATOM 2005 C CA . PHE A 1 246 ? 8.786 -1.134 -24.298 1.00 98.12 246 PHE A CA 1
ATOM 2006 C C . PHE A 1 246 ? 7.956 -2.408 -24.434 1.00 98.12 246 PHE A C 1
ATOM 2008 O O . PHE A 1 246 ? 6.879 -2.368 -25.025 1.00 98.12 246 PHE A O 1
ATOM 2015 N N . ALA A 1 247 ? 8.396 -3.517 -23.835 1.00 97.19 247 ALA A N 1
ATOM 2016 C CA . ALA A 1 247 ? 7.644 -4.767 -23.829 1.00 97.19 247 ALA A CA 1
ATOM 2017 C C . ALA A 1 247 ? 6.266 -4.581 -23.170 1.00 97.19 247 ALA A C 1
ATOM 2019 O O . ALA A 1 247 ? 5.239 -4.928 -23.756 1.00 97.19 247 ALA A O 1
ATOM 2020 N N . GLY A 1 248 ? 6.226 -3.959 -21.987 1.00 96.50 248 GLY A N 1
ATOM 2021 C CA . GLY A 1 248 ? 4.984 -3.648 -21.285 1.00 96.50 248 GLY A CA 1
ATOM 2022 C C . GLY A 1 248 ? 4.069 -2.722 -22.074 1.00 96.50 248 GLY A C 1
ATOM 2023 O O . GLY A 1 248 ? 2.866 -2.972 -22.150 1.00 96.50 248 GLY A O 1
ATOM 2024 N N . PHE A 1 249 ? 4.632 -1.683 -22.690 1.00 97.44 249 PHE A N 1
ATOM 2025 C CA . PHE A 1 249 ? 3.906 -0.746 -23.538 1.00 97.44 249 PHE A CA 1
ATOM 2026 C C . PHE A 1 249 ? 3.275 -1.447 -24.747 1.00 97.44 249 PHE A C 1
ATOM 2028 O O . PHE A 1 249 ? 2.062 -1.352 -24.924 1.00 97.44 249 PHE A O 1
ATOM 2035 N N . ILE A 1 250 ? 4.061 -2.187 -25.537 1.00 97.31 250 ILE A N 1
ATOM 2036 C CA . ILE A 1 250 ? 3.608 -2.851 -26.770 1.00 97.31 250 ILE A CA 1
ATOM 2037 C C . ILE A 1 250 ? 2.522 -3.881 -26.456 1.00 97.31 250 ILE A C 1
ATOM 2039 O O . ILE A 1 250 ? 1.448 -3.848 -27.059 1.00 97.31 250 ILE A O 1
ATOM 2043 N N . VAL A 1 251 ? 2.767 -4.760 -25.477 1.00 96.19 251 VAL A N 1
ATOM 2044 C CA . VAL A 1 251 ? 1.801 -5.794 -25.078 1.00 96.19 251 VAL A CA 1
ATOM 2045 C C . VAL A 1 251 ? 0.511 -5.151 -24.576 1.00 96.19 251 VAL A C 1
ATOM 2047 O O . VAL A 1 251 ? -0.578 -5.529 -25.006 1.00 96.19 251 VAL A O 1
ATOM 2050 N N . THR A 1 252 ? 0.610 -4.138 -23.711 1.00 94.56 252 THR A N 1
ATOM 2051 C CA . THR A 1 252 ? -0.571 -3.449 -23.176 1.00 94.56 252 THR A CA 1
ATOM 2052 C C . THR A 1 252 ? -1.344 -2.728 -24.274 1.00 94.56 252 THR A C 1
ATOM 2054 O O . THR A 1 252 ? -2.567 -2.839 -24.329 1.00 94.56 252 THR A O 1
ATOM 2057 N N . TYR A 1 253 ? -0.660 -2.002 -25.158 1.00 94.94 253 TYR A N 1
ATOM 2058 C CA . TYR A 1 253 ? -1.296 -1.275 -26.252 1.00 94.94 253 TYR A CA 1
ATOM 2059 C C . TYR A 1 253 ? -2.006 -2.230 -27.217 1.00 94.94 253 TYR A C 1
ATOM 2061 O O . TYR A 1 253 ? -3.160 -1.985 -27.571 1.00 94.94 253 TYR A O 1
ATOM 2069 N N . GLY A 1 254 ? -1.368 -3.350 -27.574 1.00 93.56 254 GLY A N 1
ATOM 2070 C CA . GLY A 1 254 ? -1.970 -4.396 -28.402 1.00 93.56 254 GLY A CA 1
ATOM 2071 C C . GLY A 1 254 ? -3.217 -5.001 -27.755 1.00 93.56 254 GLY A C 1
ATOM 2072 O O . GLY A 1 254 ? -4.283 -5.027 -28.368 1.00 93.56 254 GLY A O 1
ATOM 2073 N N . LEU A 1 255 ? -3.129 -5.401 -26.482 1.00 92.44 255 LEU A N 1
ATOM 2074 C CA . LEU A 1 255 ? -4.270 -5.951 -25.742 1.00 92.44 255 LEU A CA 1
ATOM 2075 C C . LEU A 1 255 ? -5.424 -4.947 -25.620 1.00 92.44 255 LEU A C 1
ATOM 2077 O O . LEU A 1 255 ? -6.581 -5.307 -25.834 1.00 92.44 255 LEU A O 1
ATOM 2081 N N . LEU A 1 256 ? -5.136 -3.684 -25.297 1.00 91.50 256 LEU A N 1
ATOM 2082 C CA . LEU A 1 256 ? -6.166 -2.649 -25.207 1.00 91.50 256 LEU A CA 1
ATOM 2083 C C . LEU A 1 256 ? -6.798 -2.365 -26.572 1.00 91.50 256 LEU A C 1
ATOM 2085 O O . LEU A 1 256 ? -8.006 -2.172 -26.640 1.00 91.50 256 LEU A O 1
ATOM 2089 N N . SER A 1 257 ? -6.022 -2.383 -27.652 1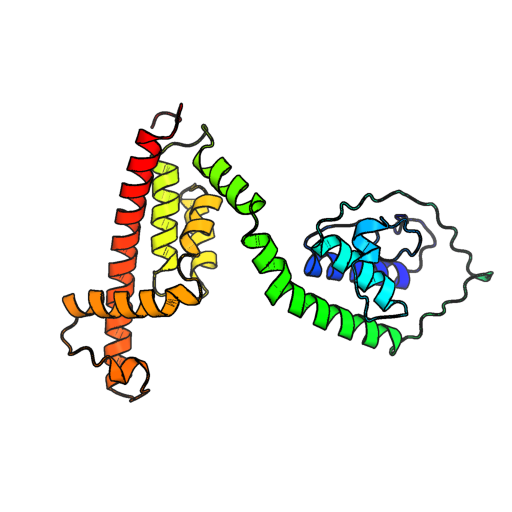.00 88.88 257 SER A N 1
ATOM 2090 C CA . SER A 1 257 ? -6.540 -2.145 -29.003 1.00 88.88 257 SER A CA 1
ATOM 2091 C C . SER A 1 257 ? -7.460 -3.268 -29.488 1.00 88.88 257 SER A C 1
ATOM 2093 O O . SER A 1 257 ? -8.419 -2.995 -30.202 1.00 88.88 257 SER A O 1
ATOM 2095 N N . ILE A 1 258 ? -7.222 -4.513 -29.059 1.00 88.69 258 ILE A N 1
ATOM 2096 C CA . ILE A 1 258 ? -8.052 -5.672 -29.424 1.00 88.69 258 ILE A CA 1
ATOM 2097 C C . ILE A 1 258 ? -9.299 -5.780 -28.534 1.00 88.69 258 ILE A C 1
ATOM 2099 O O . ILE A 1 258 ? -10.403 -6.011 -29.024 1.00 88.69 258 ILE A O 1
ATOM 2103 N N . PHE A 1 259 ? -9.141 -5.645 -27.214 1.00 87.00 259 PHE A N 1
ATOM 2104 C CA . PHE A 1 259 ? -10.187 -6.027 -26.257 1.00 87.00 259 PHE A CA 1
ATOM 2105 C C . PHE A 1 259 ? -10.998 -4.854 -25.691 1.00 87.00 259 PHE A C 1
ATOM 2107 O O . PHE A 1 259 ? -12.087 -5.073 -25.148 1.00 87.00 259 PHE A O 1
ATOM 2114 N N . ARG A 1 260 ? -10.506 -3.609 -25.766 1.00 82.19 260 ARG A N 1
ATOM 2115 C CA . ARG A 1 260 ? -11.186 -2.459 -25.156 1.00 82.19 260 ARG A CA 1
ATOM 2116 C C . ARG A 1 260 ? -12.194 -1.838 -26.119 1.00 82.19 260 ARG A C 1
ATOM 2118 O O . ARG A 1 260 ? -11.844 -1.330 -27.177 1.00 82.19 260 ARG A O 1
ATOM 2125 N N . LYS A 1 261 ? -13.460 -1.812 -25.705 1.00 76.75 261 LYS A N 1
ATOM 2126 C CA . LYS A 1 261 ? -14.555 -1.186 -26.460 1.00 76.75 261 LYS A CA 1
ATOM 2127 C C . LYS A 1 261 ? -14.621 0.320 -26.173 1.00 76.75 261 LYS A C 1
ATOM 2129 O O . LYS A 1 261 ? -14.540 0.718 -25.013 1.00 76.75 261 LYS A O 1
ATOM 2134 N N . ASN A 1 262 ? -14.817 1.130 -27.216 1.00 73.62 262 ASN A N 1
ATOM 2135 C CA . ASN A 1 262 ? -15.018 2.589 -27.165 1.00 73.62 262 ASN A CA 1
ATOM 2136 C C . ASN A 1 262 ? -13.919 3.392 -26.425 1.00 73.62 262 ASN A C 1
ATOM 2138 O O . ASN A 1 262 ? -14.230 4.115 -25.473 1.00 73.62 262 ASN A O 1
ATOM 2142 N N . PRO A 1 263 ? -12.635 3.286 -26.815 1.00 73.06 263 PRO A N 1
ATOM 2143 C CA . PRO A 1 263 ? -11.606 4.173 -26.281 1.00 73.06 263 PRO A CA 1
ATOM 2144 C C . PRO A 1 263 ? -11.832 5.621 -26.746 1.00 73.06 263 PRO A C 1
ATOM 2146 O O . PRO A 1 263 ? -12.290 5.863 -27.864 1.00 73.06 263 PRO A O 1
ATOM 2149 N N . VAL A 1 264 ? -11.469 6.593 -25.903 1.00 77.50 264 VAL A N 1
ATOM 2150 C CA . VAL A 1 264 ? -11.269 7.981 -26.354 1.00 77.50 264 VAL A CA 1
ATOM 2151 C C . VAL A 1 264 ? -10.204 7.968 -27.454 1.00 77.50 264 VAL A C 1
ATOM 2153 O O . VAL A 1 264 ? -9.141 7.368 -27.259 1.00 77.50 264 VAL A O 1
ATOM 2156 N N . LYS A 1 265 ? -10.524 8.571 -28.608 1.00 72.06 265 LYS A N 1
ATOM 2157 C CA . LYS A 1 265 ? -9.603 8.696 -29.746 1.00 72.06 265 LYS A CA 1
ATOM 2158 C C . LYS A 1 265 ? -8.366 9.497 -29.329 1.00 72.06 265 LYS A C 1
ATOM 2160 O O . LYS A 1 265 ? -8.470 10.361 -28.459 1.00 72.06 265 LYS A O 1
ATOM 2165 N N . GLU A 1 266 ? -7.225 9.126 -29.902 1.00 65.50 266 GLU A N 1
ATOM 2166 C CA . GLU A 1 266 ? -5.922 9.751 -29.639 1.00 65.50 266 GLU A CA 1
ATOM 2167 C C . GLU A 1 266 ? -5.884 11.225 -30.048 1.00 65.50 266 GLU A C 1
ATOM 2169 O O . GLU A 1 266 ? -6.539 11.577 -31.057 1.00 65.50 266 GLU A O 1
#

pLDDT: mean 86.31, std 10.8, range [55.44, 98.12]

Radius of gyration: 25.98 Å; Cα contacts (8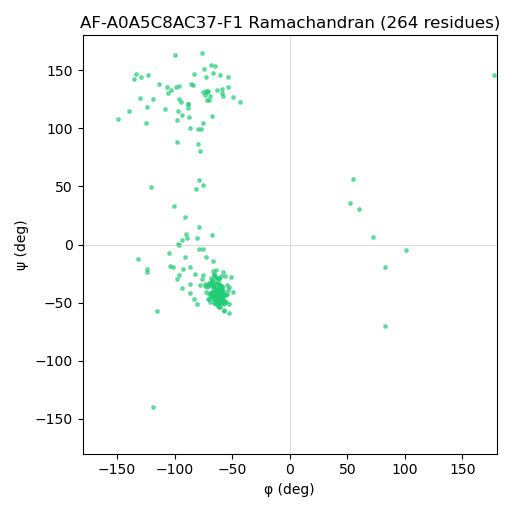 Å, |Δi|>4): 282; chains: 1; bounding box: 63×40×71 Å

Mean predicted aligned error: 10.15 Å

Solvent-accessible surface area (backbone atoms only — not comparable to full-atom values): 15052 Å² total; per-residue (Å²): 62,23,62,71,72,85,49,92,82,60,55,66,71,58,46,50,52,35,54,54,48,32,49,52,48,25,72,47,61,72,49,88,62,97,41,62,80,55,87,58,70,87,77,68,60,77,70,51,77,74,54,92,77,90,57,87,55,79,47,28,65,51,52,53,54,51,55,38,42,75,68,68,53,86,85,78,85,39,82,41,89,78,86,80,56,80,90,79,63,78,77,87,74,49,83,62,65,53,53,50,50,39,52,52,50,50,54,53,46,41,52,46,19,65,71,46,49,48,49,56,54,57,76,25,72,64,47,55,50,50,52,52,47,64,74,58,48,41,95,46,36,55,66,48,52,12,50,14,30,5,53,8,31,18,42,29,46,33,86,44,83,93,43,34,64,73,55,44,50,59,49,34,56,74,71,66,37,46,60,68,51,17,56,60,31,31,55,61,59,39,80,88,40,41,64,57,50,52,52,50,10,37,60,54,9,49,78,78,39,94,66,84,84,58,75,76,46,78,80,44,86,46,82,70,62,43,52,54,53,48,54,27,30,52,56,4,17,47,54,48,10,54,49,37,18,52,52,40,22,52,54,42,36,52,51,41,68,72,70,52,73,73,59,40,80,128